Protein AF-I4IRE5-F1 (afdb_monomer)

InterPro domains:
  IPR023294 Tachylectin 2 [PF14517] (182-327)
  IPR036813 Tachylectin 2 superfamily [SSF50934] (208-326)

Nearest PDB structures (foldseek):
  5izr-assembly2_B  TM=5.310E-01  e=1.210E-04  Homo sapiens
  5ixc-assembly1_A  TM=5.034E-01  e=2.493E-04  Homo sapiens
  5ixc-assembly2_B  TM=5.034E-01  e=8.012E-04  Homo sapiens
  5iz5-assembly2_B  TM=4.934E-01  e=8.954E-04  Homo sapiens
  7as6-assembly1_A  TM=5.493E-01  e=4.248E-03  Arabidopsis thaliana

pLDDT: mean 83.14, std 13.79, range [38.03, 98.69]

Secondary structure (DSSP, 8-state):
---EEEEEEEEEEEE----S-HHHHHHHHHHHHHHHHHGGGPPPB-SSHHHHHHHHHHHHHHHHHT-HHHHHHHTT--S--EEEEEEEGGGTTTSEEESSSSS-EEE-TT-EE---EEEEESSEEEEEEEE--SSS--EEEEEEEEEGGGBSEEEEEEEEEGGGTEEEEEEEEEEE--S--------EEEEEETTTTT----EEEEEEEES-GGG-SEEEE-STTEEEEE-TT--EEEEEETTTTTT-S-EEEEEEEES-GGG-SEEEE-STTEEEEE-TT--EEEEEETTTTTT---EEEEEEEE--GGG-SEEEE-TTS-EEEE--

Foldseek 3Di:
DFKKKKWFFKKFWQAAFQVDDPVLLVLCVVLLVVQQVVFPDFDFQDDDQVVSLVVQVVVSVVVSVVSVSSVVSSVVRDPFFFQKWKDWPVQPPNDTQPDFPDSGDTHHRRDMDTRRRMDMDDFKTKMWIWGDDDPDDIDTAAIDIDGPVQADHKGWGWGGDSVRSIIMITIIHMYGPPPDDDDPQVFDFAKDDPCPPPPDDDIDDRDGQGTDLVQFPDWAAEPQQWIWTAHLQFFIFIWHAPPSVRSDGHIDDRDGQDGDRNQFPDKYAAYQQWIWTAHLQFFIWIKRQNCRVPRHNDIDDRDGDDGDRNAFPDWDDYNVGRIDTHGD

Sequence (328 aa):
MANKSLIIHAIDCKVHSTGFDAQVVESIEAAVSTAADVGKASAPFTGKIGAAVGAALAAAGTLIGEVGDLIAAIDRAGDYPDQLYLSLSNSERVNKIWPASQSYYEILGGQIVRPNLIIPFTDAIDINFWEYDTGSSDDFLGRLTVDTSHTGGVRYQVVARPSEGNVYVVVYSVEEEVSSPVSVSGNLLWYRHTGWSNGVQGIQGPQQVGTGWQGFKSVFATSDGIIYAIQPDGKLLWYRHSNYQTGTGGFAGPQQVGTGWANFKSVFATRSGVIYAIQPDGKLLWYYHQGWQNGTQSWAGPVQVGTGWANFKSVFATSNGIIYGINP

Organism: NCBI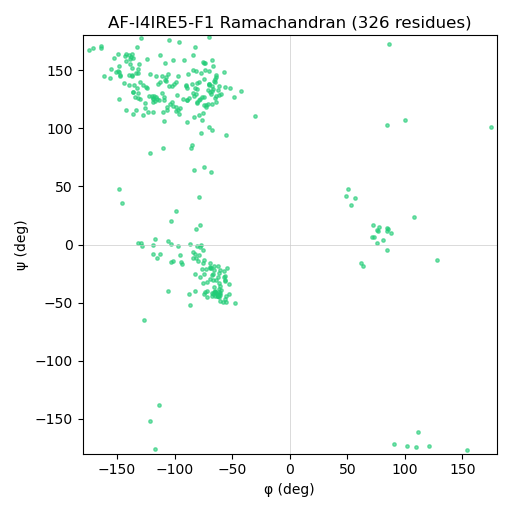:txid721123

Solvent-accessible surface area (backbone atoms only — not comparable to full-atom values): 17867 Å² total; per-residue (Å²): 124,72,52,29,32,41,33,38,51,32,41,33,28,51,26,36,52,56,91,71,57,71,71,59,29,63,69,31,28,66,46,41,51,50,48,40,62,65,21,80,72,51,73,62,33,68,77,61,64,73,58,17,50,51,49,40,53,50,56,53,49,54,59,52,65,70,34,68,56,44,57,61,46,42,77,64,50,67,96,63,52,29,30,37,25,32,19,41,65,94,37,66,88,74,47,69,72,31,48,88,89,48,92,37,42,81,41,44,58,73,39,72,48,68,76,62,45,75,44,79,41,60,60,63,48,44,41,33,36,30,34,64,48,97,87,61,78,61,45,76,42,32,55,49,78,49,46,67,85,55,48,77,27,31,29,40,32,36,28,36,24,40,94,46,51,23,34,29,43,36,31,31,34,30,44,76,60,68,96,67,90,74,81,82,69,26,53,41,65,36,71,45,64,77,21,76,91,75,72,49,89,45,74,47,68,83,33,80,62,44,64,71,58,69,71,40,73,43,75,48,56,43,50,90,40,25,36,38,36,27,36,71,88,3,40,30,31,32,34,34,37,40,57,54,91,75,52,44,74,57,64,47,61,83,29,76,50,47,71,76,60,53,68,45,72,44,75,50,46,30,43,76,33,31,35,39,37,28,38,72,87,2,40,32,31,39,35,34,36,74,22,56,91,77,49,48,74,39,71,47,68,81,39,82,76,47,70,77,58,50,67,47,71,45,74,55,57,41,70,84,76,52,74,49,71,38,72,116

Mean predicted aligned error: 15.68 Å

Structure (mmCIF, N/CA/C/O backbone):
data_AF-I4IRE5-F1
#
_entry.id   AF-I4IRE5-F1
#
loop_
_atom_site.group_PDB
_atom_site.id
_atom_site.type_symbol
_atom_site.label_atom_id
_atom_site.label_alt_id
_atom_site.label_comp_id
_atom_site.label_asym_id
_atom_site.label_entity_id
_atom_site.label_seq_id
_atom_site.pdbx_PDB_ins_code
_atom_site.Cartn_x
_atom_site.Cartn_y
_atom_site.Cartn_z
_atom_site.occupancy
_atom_site.B_iso_or_equiv
_atom_site.auth_seq_id
_atom_site.auth_comp_id
_atom_site.auth_asym_id
_atom_site.auth_atom_id
_atom_site.pdbx_PDB_model_num
ATOM 1 N N . MET A 1 1 ? 15.187 19.175 18.057 1.00 51.94 1 MET A N 1
ATOM 2 C CA . MET A 1 1 ? 14.136 19.753 17.194 1.00 51.94 1 MET A CA 1
ATOM 3 C C . MET A 1 1 ? 13.023 18.722 17.127 1.00 51.94 1 MET A C 1
ATOM 5 O O . MET A 1 1 ? 13.339 17.538 17.138 1.00 51.94 1 MET A O 1
ATOM 9 N N . ALA A 1 2 ? 11.762 19.132 17.263 1.00 60.59 2 ALA A N 1
ATOM 10 C CA . ALA A 1 2 ? 10.646 18.186 17.331 1.00 60.59 2 ALA A CA 1
ATOM 11 C C . ALA A 1 2 ? 10.383 17.623 15.930 1.00 60.59 2 ALA A C 1
ATOM 13 O O . ALA A 1 2 ? 10.208 18.409 15.004 1.00 60.59 2 ALA A O 1
ATOM 14 N N . ASN A 1 3 ? 10.352 16.298 15.779 1.00 79.56 3 ASN A N 1
ATOM 15 C CA . ASN A 1 3 ? 10.002 15.682 14.504 1.00 79.56 3 ASN A CA 1
ATOM 16 C C . ASN A 1 3 ? 8.578 16.078 14.094 1.00 79.56 3 ASN A C 1
ATOM 18 O O . ASN A 1 3 ? 7.652 16.076 14.914 1.00 79.56 3 ASN A O 1
ATOM 22 N N . LYS A 1 4 ? 8.411 16.406 12.815 1.00 86.38 4 LYS A N 1
ATOM 23 C CA . LYS A 1 4 ? 7.127 16.713 12.188 1.00 86.38 4 LYS A CA 1
ATOM 24 C C . LYS A 1 4 ? 6.908 15.787 10.999 1.00 86.38 4 LYS A C 1
ATOM 26 O O . LYS A 1 4 ? 7.856 15.242 10.437 1.00 86.38 4 LYS A O 1
ATOM 31 N N . SER A 1 5 ? 5.655 15.643 10.597 1.00 88.00 5 SER A N 1
ATOM 32 C CA . SER A 1 5 ? 5.288 14.976 9.349 1.00 88.00 5 SER A CA 1
ATOM 33 C C . SER A 1 5 ? 4.571 15.950 8.425 1.00 88.00 5 SER A C 1
ATOM 35 O O . SER A 1 5 ? 3.602 16.594 8.827 1.00 88.00 5 SER A O 1
ATOM 37 N N . LEU A 1 6 ? 5.050 16.042 7.185 1.00 90.88 6 LEU A N 1
ATOM 38 C CA . LEU A 1 6 ? 4.319 16.623 6.066 1.00 90.88 6 LEU A CA 1
ATOM 39 C C . LEU A 1 6 ? 3.361 15.561 5.526 1.00 90.88 6 LEU A C 1
ATOM 41 O O . LEU A 1 6 ? 3.785 14.446 5.230 1.00 90.88 6 LEU A O 1
ATOM 45 N N . ILE A 1 7 ? 2.092 15.914 5.361 1.00 88.88 7 ILE A N 1
ATOM 46 C CA . ILE A 1 7 ? 1.082 15.056 4.741 1.00 88.88 7 ILE A CA 1
ATOM 47 C C . ILE A 1 7 ? 0.553 15.759 3.495 1.00 88.88 7 ILE A C 1
ATOM 49 O O . ILE A 1 7 ? -0.100 16.791 3.620 1.00 88.88 7 ILE A O 1
ATOM 53 N N . ILE A 1 8 ? 0.803 15.216 2.301 1.00 89.50 8 ILE A N 1
ATOM 54 C CA . ILE A 1 8 ? 0.219 15.710 1.043 1.00 89.50 8 ILE A CA 1
ATOM 55 C C . ILE A 1 8 ? -1.110 14.984 0.809 1.00 89.50 8 ILE A C 1
ATOM 57 O O . ILE A 1 8 ? -1.133 13.810 0.433 1.00 89.50 8 ILE A O 1
ATOM 61 N N . HIS A 1 9 ? -2.222 15.685 1.030 1.00 83.38 9 HIS A N 1
ATOM 62 C CA . HIS A 1 9 ? -3.584 15.139 0.939 1.00 83.38 9 HIS A CA 1
ATOM 63 C C . HIS A 1 9 ? -4.102 15.094 -0.495 1.00 83.38 9 HIS A C 1
ATOM 65 O O . HIS A 1 9 ? -4.794 14.149 -0.883 1.00 83.38 9 HIS A O 1
ATOM 71 N N . ALA A 1 10 ? -3.808 16.132 -1.278 1.00 82.00 10 ALA A N 1
ATOM 72 C CA . ALA A 1 10 ? -4.271 16.250 -2.653 1.00 82.00 10 ALA A CA 1
ATOM 73 C C . ALA A 1 10 ? -3.301 17.063 -3.511 1.00 82.00 10 ALA A C 1
ATOM 75 O O . ALA A 1 10 ? -2.661 17.994 -3.024 1.00 82.00 10 ALA A O 1
ATOM 76 N N . ILE A 1 11 ? -3.243 16.714 -4.790 1.00 91.44 11 ILE A N 1
ATOM 77 C CA . ILE A 1 11 ? -2.601 17.485 -5.851 1.00 91.44 11 ILE A CA 1
ATOM 78 C C . ILE A 1 11 ? -3.672 17.685 -6.919 1.00 91.44 11 ILE A C 1
ATOM 80 O O . ILE A 1 11 ? -4.216 16.718 -7.446 1.00 91.44 11 ILE A O 1
ATOM 84 N N . ASP A 1 12 ? -4.022 18.934 -7.170 1.00 87.31 12 ASP A N 1
ATOM 85 C CA . ASP A 1 12 ? -5.027 19.367 -8.137 1.00 87.31 12 ASP A CA 1
ATOM 86 C C . ASP A 1 12 ? -4.286 20.034 -9.295 1.00 87.31 12 ASP A C 1
ATOM 88 O O . ASP A 1 12 ? -3.699 21.107 -9.136 1.00 87.31 12 ASP A O 1
ATOM 92 N N . CYS A 1 13 ? -4.225 19.335 -10.426 1.00 88.75 13 CYS A N 1
ATOM 93 C CA . CYS A 1 13 ? -3.618 19.846 -11.643 1.00 88.75 13 CYS A CA 1
ATOM 94 C C . CYS A 1 13 ? -4.583 20.853 -12.260 1.00 88.75 13 CYS A C 1
ATOM 96 O O . CYS A 1 13 ? -5.675 20.487 -12.688 1.00 88.75 13 CYS A O 1
ATOM 98 N N . LYS A 1 14 ? -4.206 22.130 -12.295 1.00 82.56 14 LYS A N 1
ATOM 99 C CA . LYS A 1 14 ? -4.993 23.161 -12.983 1.00 82.56 14 LYS A CA 1
ATOM 100 C C . LYS A 1 14 ? -4.601 23.228 -14.439 1.00 82.56 14 LYS A C 1
ATOM 102 O O . LYS A 1 14 ? -5.460 23.114 -15.304 1.00 82.56 14 LYS A O 1
ATOM 107 N N . VAL A 1 15 ? -3.304 23.353 -14.667 1.00 80.31 15 VAL A N 1
ATOM 108 C CA . VAL A 1 15 ? -2.683 23.330 -15.983 1.00 80.31 15 VAL A CA 1
ATOM 109 C C . VAL A 1 15 ? -1.540 22.335 -15.887 1.00 80.31 15 VAL A C 1
ATOM 111 O O . VAL A 1 15 ? -0.709 22.433 -14.984 1.00 80.31 15 VAL A O 1
ATOM 114 N N . HIS A 1 16 ? -1.536 21.350 -16.765 1.00 79.56 16 HIS A N 1
ATOM 115 C CA . HIS A 1 16 ? -0.422 20.422 -16.917 1.00 79.56 16 HIS A CA 1
ATOM 116 C C . HIS A 1 16 ? 0.627 21.056 -17.846 1.00 79.56 16 HIS A C 1
ATOM 118 O O . HIS A 1 16 ? 0.335 22.054 -18.514 1.00 79.56 16 HIS A O 1
ATOM 124 N N . SER A 1 17 ? 1.855 20.549 -17.845 1.00 76.12 17 SER A N 1
ATOM 125 C CA . SER A 1 17 ? 2.909 21.026 -18.738 1.00 76.12 17 SER A CA 1
ATOM 126 C C . SER A 1 17 ? 2.455 20.926 -20.194 1.00 76.12 17 SER A C 1
ATOM 128 O O . SER A 1 17 ? 1.846 19.947 -20.624 1.00 76.12 17 SER A O 1
ATOM 130 N N . THR A 1 18 ? 2.717 21.976 -20.971 1.00 66.12 18 THR A N 1
ATOM 131 C CA . THR A 1 18 ? 2.233 22.056 -22.363 1.00 66.12 18 THR A CA 1
ATOM 132 C C . THR A 1 18 ? 3.259 21.579 -23.387 1.00 66.12 18 THR A C 1
ATOM 134 O O . THR A 1 18 ? 2.918 21.431 -24.560 1.00 66.12 18 THR A O 1
ATOM 137 N N . GLY A 1 19 ? 4.503 21.320 -22.972 1.00 60.72 19 GLY A N 1
ATOM 138 C CA . GLY A 1 19 ? 5.579 20.784 -23.812 1.00 60.72 19 GLY A CA 1
ATOM 139 C C . GLY A 1 19 ? 6.012 21.643 -25.015 1.00 60.72 19 GLY A C 1
ATOM 140 O O . GLY A 1 19 ? 7.093 21.399 -25.542 1.00 60.72 19 GLY A O 1
ATOM 141 N N . PHE A 1 20 ? 5.239 22.645 -25.470 1.00 51.16 20 PHE A N 1
ATOM 142 C CA . PHE A 1 20 ? 5.552 23.488 -26.634 1.00 51.16 20 PHE A CA 1
ATOM 143 C C . PHE A 1 20 ? 4.895 24.895 -26.619 1.00 51.16 20 PHE A C 1
ATOM 145 O O . PHE A 1 20 ? 3.777 25.086 -26.154 1.00 51.16 20 PHE A O 1
ATOM 152 N N . ASP A 1 21 ? 5.611 25.823 -27.278 1.00 50.97 21 ASP A N 1
ATOM 153 C CA . ASP A 1 21 ? 5.371 27.242 -27.635 1.00 50.97 21 ASP A CA 1
ATOM 154 C C . ASP A 1 21 ? 5.695 28.334 -26.587 1.00 50.97 21 ASP A C 1
ATOM 156 O O . ASP A 1 21 ? 4.927 28.648 -25.676 1.00 50.97 21 ASP A O 1
ATOM 160 N N . ALA A 1 22 ? 6.836 29.003 -26.806 1.00 50.66 22 ALA A N 1
ATOM 161 C CA . ALA A 1 22 ? 7.313 30.147 -26.029 1.00 50.66 22 ALA A CA 1
ATOM 162 C C . ALA A 1 22 ? 6.304 31.313 -25.988 1.00 50.66 22 ALA A C 1
ATOM 164 O O . ALA A 1 22 ? 6.274 32.055 -25.009 1.00 50.66 22 ALA A O 1
ATOM 165 N N . GLN A 1 23 ? 5.435 31.451 -26.999 1.00 49.78 23 GLN A N 1
ATOM 166 C CA . GLN A 1 23 ? 4.392 32.485 -27.015 1.00 49.78 23 GLN A CA 1
ATOM 167 C C . GLN A 1 23 ? 3.259 32.202 -26.017 1.00 49.78 23 GLN A C 1
ATOM 169 O O . GLN A 1 23 ? 2.677 33.133 -25.455 1.00 49.78 23 GLN A O 1
ATOM 174 N N . VAL A 1 24 ? 2.940 30.925 -25.772 1.00 51.69 24 VAL A N 1
ATOM 175 C CA . VAL A 1 24 ? 1.962 30.530 -24.748 1.00 51.69 24 VAL A CA 1
ATOM 176 C C . VAL A 1 24 ? 2.567 30.751 -23.368 1.00 51.69 24 VAL A C 1
ATOM 178 O O . VAL A 1 24 ? 1.915 31.383 -22.537 1.00 51.69 24 VAL A O 1
ATOM 181 N N . VAL A 1 25 ? 3.825 30.344 -23.178 1.00 54.50 25 VAL A N 1
ATOM 182 C CA . VAL A 1 25 ? 4.610 30.548 -21.952 1.00 54.50 25 VAL A CA 1
ATOM 183 C C . VAL A 1 25 ? 4.690 32.028 -21.562 1.00 54.50 25 VAL A C 1
ATOM 185 O O . VAL A 1 25 ? 4.318 32.363 -20.441 1.00 54.50 25 VAL A O 1
ATOM 188 N N . GLU A 1 26 ? 5.044 32.936 -22.479 1.00 58.12 26 GLU A N 1
ATOM 189 C CA . GLU A 1 26 ? 5.083 34.386 -22.201 1.00 58.12 26 GLU A CA 1
ATOM 190 C C . GLU A 1 26 ? 3.702 34.950 -21.821 1.00 58.12 26 GLU A C 1
ATOM 192 O O . GLU A 1 26 ? 3.590 35.783 -20.920 1.00 58.12 26 GLU A O 1
ATOM 197 N N . SER A 1 27 ? 2.627 34.474 -22.467 1.00 55.94 27 SER A N 1
ATOM 198 C CA . SER A 1 27 ? 1.260 34.951 -22.194 1.00 55.94 27 SER A CA 1
ATOM 199 C C . SER A 1 27 ? 0.720 34.539 -20.822 1.00 55.94 27 SER A C 1
ATOM 201 O O . SER A 1 27 ? -0.219 35.158 -20.327 1.00 55.94 27 SER A O 1
ATOM 203 N N . ILE A 1 28 ? 1.297 33.500 -20.213 1.00 57.69 28 ILE A N 1
ATOM 204 C CA . ILE A 1 28 ? 0.848 32.949 -18.929 1.00 57.69 28 ILE A CA 1
ATOM 205 C C . ILE A 1 28 ? 1.896 33.125 -17.829 1.00 57.69 28 ILE A C 1
ATOM 207 O O . ILE A 1 28 ? 1.561 32.968 -16.664 1.00 57.69 28 ILE A O 1
ATOM 211 N N . GLU A 1 29 ? 3.136 33.501 -18.147 1.00 65.31 29 GLU A N 1
ATOM 212 C CA . GLU A 1 29 ? 4.241 33.637 -17.192 1.00 65.31 29 GLU A CA 1
ATOM 213 C C . GLU A 1 29 ? 3.906 34.590 -16.037 1.00 65.31 29 GLU A C 1
ATOM 215 O O . GLU A 1 29 ? 4.111 34.241 -14.874 1.00 65.31 29 GLU A O 1
ATOM 220 N N . ALA A 1 30 ? 3.307 35.749 -16.324 1.00 63.16 30 ALA A N 1
ATOM 221 C CA . ALA A 1 30 ? 2.881 36.690 -15.287 1.00 63.16 30 ALA A CA 1
ATOM 222 C C . ALA A 1 30 ? 1.766 36.112 -14.392 1.00 63.16 30 ALA A C 1
ATOM 224 O O . ALA A 1 30 ? 1.788 36.280 -13.169 1.00 63.16 30 ALA A O 1
ATOM 225 N N . ALA A 1 31 ? 0.815 35.392 -14.989 1.00 63.16 31 ALA A N 1
ATOM 226 C CA . ALA A 1 31 ? -0.282 34.721 -14.295 1.00 63.16 31 ALA A CA 1
ATOM 227 C C . ALA A 1 31 ? 0.210 33.554 -13.421 1.00 63.16 31 ALA A C 1
ATOM 229 O O . ALA A 1 31 ? -0.175 33.434 -12.256 1.00 63.16 31 ALA A O 1
ATOM 230 N N . VAL A 1 32 ? 1.118 32.736 -13.954 1.00 65.12 32 VAL A N 1
ATOM 231 C CA . VAL A 1 32 ? 1.754 31.601 -13.279 1.00 65.12 32 VAL A CA 1
ATOM 232 C C . VAL A 1 32 ? 2.665 32.085 -12.148 1.00 65.12 32 VAL A C 1
ATOM 234 O O . VAL A 1 32 ? 2.616 31.533 -11.049 1.00 65.12 32 VAL A O 1
ATOM 237 N N . SER A 1 33 ? 3.436 33.156 -12.366 1.00 66.81 33 SER A N 1
ATOM 238 C CA . SER A 1 33 ? 4.256 33.784 -11.322 1.00 66.81 33 SER A CA 1
ATOM 239 C C . SER A 1 33 ? 3.386 34.365 -10.205 1.00 66.81 33 SER A C 1
ATOM 241 O O . SER A 1 33 ? 3.687 34.161 -9.031 1.00 66.81 33 SER A O 1
ATOM 243 N N . THR A 1 34 ? 2.270 35.018 -10.553 1.00 64.00 34 THR A N 1
ATOM 244 C CA . THR A 1 34 ? 1.302 35.527 -9.569 1.00 64.00 34 THR A CA 1
ATOM 245 C C . THR A 1 34 ? 0.736 34.377 -8.738 1.00 64.00 34 THR A C 1
ATOM 247 O O . THR A 1 34 ? 0.772 34.442 -7.512 1.00 64.00 34 THR A O 1
ATOM 250 N N . ALA A 1 35 ? 0.293 33.286 -9.375 1.00 62.66 35 ALA A N 1
ATOM 251 C CA . ALA A 1 35 ? -0.238 32.106 -8.691 1.00 62.66 35 ALA A CA 1
ATOM 252 C C . ALA A 1 35 ? 0.796 31.446 -7.756 1.00 62.66 35 ALA A C 1
ATOM 254 O O . ALA A 1 35 ? 0.453 31.089 -6.625 1.00 62.66 35 ALA A O 1
ATOM 255 N N . ALA A 1 36 ? 2.059 31.337 -8.187 1.00 60.97 36 ALA A N 1
ATOM 256 C CA . ALA A 1 36 ? 3.162 30.824 -7.370 1.00 60.97 36 ALA A CA 1
ATOM 257 C C . ALA A 1 36 ? 3.412 31.678 -6.111 1.00 60.97 36 ALA A C 1
ATOM 259 O O . ALA A 1 36 ? 3.749 31.143 -5.048 1.00 60.97 36 ALA A O 1
ATOM 260 N N . ASP A 1 37 ? 3.195 32.992 -6.196 1.00 59.56 37 ASP A N 1
ATOM 261 C CA . ASP A 1 37 ? 3.337 33.900 -5.058 1.00 59.56 37 ASP A CA 1
ATOM 262 C C . ASP A 1 37 ? 2.152 33.849 -4.088 1.00 59.56 37 ASP A C 1
ATOM 264 O O . ASP A 1 37 ? 2.349 34.021 -2.880 1.00 59.56 37 ASP A O 1
ATOM 268 N N . VAL A 1 38 ? 0.941 33.510 -4.548 1.00 56.19 38 VAL A N 1
ATOM 269 C CA . VAL A 1 38 ? -0.220 33.441 -3.645 1.00 56.19 38 VAL A CA 1
ATOM 270 C C . VAL A 1 38 ? -0.215 32.203 -2.726 1.00 56.19 38 VAL A C 1
ATOM 272 O O . VAL A 1 38 ? -0.924 32.146 -1.720 1.00 56.19 38 VAL A O 1
ATOM 275 N N . GLY A 1 39 ? 0.632 31.211 -3.001 1.00 54.09 39 GLY A N 1
ATOM 276 C CA . GLY A 1 39 ? 0.714 29.971 -2.222 1.00 54.09 39 GLY A CA 1
ATOM 277 C C . GLY A 1 39 ? 1.583 30.017 -0.960 1.00 54.09 39 GLY A C 1
ATOM 278 O O . GLY A 1 39 ? 1.525 29.078 -0.170 1.00 54.09 39 GLY A O 1
ATOM 279 N N . LYS A 1 40 ? 2.398 31.058 -0.739 1.00 55.38 40 LYS A N 1
ATOM 280 C CA . LYS A 1 40 ? 3.406 31.050 0.347 1.00 55.38 40 LYS A CA 1
ATOM 281 C C . LYS A 1 40 ? 2.844 31.328 1.753 1.00 55.38 40 LYS A C 1
ATOM 283 O O . LYS A 1 40 ? 3.575 31.176 2.725 1.00 55.38 40 LYS A O 1
ATOM 288 N N . ALA A 1 41 ? 1.573 31.724 1.886 1.00 58.06 41 ALA A N 1
ATOM 289 C CA . ALA A 1 41 ? 0.994 32.131 3.174 1.00 58.06 41 ALA A CA 1
ATOM 290 C C . ALA A 1 41 ? -0.492 31.756 3.359 1.00 58.06 41 ALA A C 1
ATOM 292 O O . ALA A 1 41 ? -1.244 32.509 3.982 1.00 58.06 41 ALA A O 1
ATOM 293 N N . SER A 1 42 ? -0.950 30.607 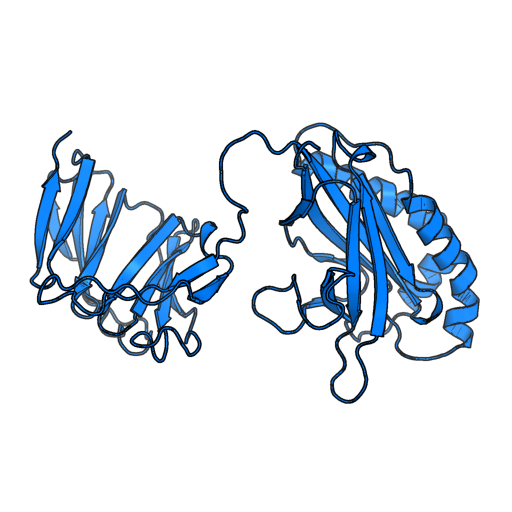2.841 1.00 70.12 42 SER A N 1
ATOM 294 C CA . SER A 1 42 ? -2.340 30.184 3.082 1.00 70.12 42 SER A CA 1
ATOM 295 C C . SER A 1 42 ? -2.597 29.978 4.580 1.00 70.12 42 SER A C 1
ATOM 297 O O . SER A 1 42 ? -1.844 29.289 5.276 1.00 70.12 42 SER A O 1
ATOM 299 N N . ALA A 1 43 ? -3.657 30.601 5.102 1.00 79.00 43 ALA A N 1
ATOM 300 C CA . ALA A 1 43 ? -4.094 30.383 6.476 1.00 79.00 43 ALA A CA 1
ATOM 301 C C . ALA A 1 43 ? -4.554 28.922 6.664 1.00 79.00 43 ALA A C 1
ATOM 303 O O . ALA A 1 43 ? -5.107 28.332 5.732 1.00 79.00 43 ALA A O 1
ATOM 304 N N . PRO A 1 44 ? -4.343 28.317 7.847 1.00 84.50 44 PRO A N 1
ATOM 305 C CA . PRO A 1 44 ? -4.720 26.930 8.071 1.00 84.50 44 PRO A CA 1
ATOM 306 C C . PRO A 1 44 ? -6.245 26.757 8.139 1.00 84.50 44 PRO A C 1
ATOM 308 O O . PRO A 1 44 ? -6.943 27.455 8.875 1.00 84.50 44 PRO A O 1
ATOM 311 N N . PHE A 1 45 ? -6.751 25.757 7.425 1.00 83.19 45 PHE A N 1
ATOM 312 C CA . PHE A 1 45 ? -8.114 25.248 7.518 1.00 83.19 45 PHE A CA 1
ATOM 313 C C . PHE A 1 45 ? -8.170 24.169 8.605 1.00 83.19 45 PHE A C 1
ATOM 315 O O . PHE A 1 45 ? -7.405 23.200 8.585 1.00 83.19 45 PHE A O 1
ATOM 322 N N . THR A 1 46 ? -9.080 24.328 9.566 1.00 84.44 46 THR A N 1
ATOM 323 C CA . THR A 1 46 ? -9.228 23.427 10.721 1.00 84.44 46 THR A CA 1
ATOM 324 C C . THR A 1 46 ? -10.548 22.652 10.665 1.00 84.44 46 THR A C 1
ATOM 326 O O . THR A 1 46 ? -11.460 22.993 9.913 1.00 84.44 46 THR A O 1
ATOM 329 N N . GLY A 1 47 ? -10.653 21.574 11.447 1.00 74.56 47 GLY A N 1
ATOM 330 C CA . GLY A 1 47 ? -11.822 20.689 11.474 1.00 74.56 47 GLY A CA 1
ATOM 331 C C . GLY A 1 47 ? -11.527 19.300 10.905 1.00 74.56 47 GLY A C 1
ATOM 332 O O . GLY A 1 47 ? -10.376 18.874 10.838 1.00 74.56 47 GLY A O 1
ATOM 333 N N . LYS A 1 48 ? -12.572 18.551 10.521 1.00 73.19 48 LYS A N 1
ATOM 334 C CA . LYS A 1 48 ? -12.398 17.208 9.935 1.00 73.19 48 LYS A CA 1
ATOM 335 C C . LYS A 1 48 ? -11.566 17.305 8.652 1.00 73.19 48 LYS A C 1
ATOM 337 O O . LYS A 1 48 ? -11.940 18.061 7.758 1.00 73.19 48 LYS A O 1
ATOM 342 N N . ILE A 1 49 ? -10.515 16.486 8.537 1.00 70.12 49 ILE A N 1
ATOM 343 C CA . ILE A 1 49 ? -9.515 16.546 7.451 1.00 70.12 49 ILE A CA 1
ATOM 344 C C . ILE A 1 49 ? -10.163 16.649 6.064 1.00 70.12 49 ILE A C 1
ATOM 346 O O . ILE A 1 49 ? -9.856 17.571 5.322 1.00 70.12 49 ILE A O 1
ATOM 350 N N . GLY A 1 50 ? -11.122 15.779 5.728 1.00 62.16 50 GLY A N 1
ATOM 351 C CA . GLY A 1 50 ? -11.776 15.816 4.412 1.00 62.16 50 GLY A CA 1
ATOM 352 C C . GLY A 1 50 ? -12.506 17.132 4.103 1.00 62.16 50 GLY A C 1
ATOM 353 O O . GLY A 1 50 ? -12.464 17.603 2.969 1.00 62.16 50 GLY A O 1
ATOM 354 N N . ALA A 1 51 ? -13.127 17.760 5.107 1.00 65.31 51 ALA A N 1
ATOM 355 C CA . ALA A 1 51 ? -13.790 19.054 4.947 1.00 65.31 51 ALA A CA 1
ATOM 356 C C . ALA A 1 51 ? -12.772 20.197 4.819 1.00 65.31 51 ALA A C 1
ATOM 358 O O . ALA A 1 51 ? -12.941 21.071 3.973 1.00 65.31 51 ALA A O 1
ATOM 359 N N . ALA A 1 52 ? -11.693 20.157 5.606 1.00 66.94 52 ALA A N 1
ATOM 360 C CA . ALA A 1 52 ? -10.610 21.135 5.537 1.00 66.94 52 ALA A CA 1
ATOM 361 C C . ALA A 1 52 ? -9.861 21.072 4.192 1.00 66.94 52 ALA A C 1
ATOM 363 O O . ALA A 1 52 ? -9.589 22.108 3.594 1.00 66.94 52 ALA A O 1
ATOM 364 N N . VAL A 1 53 ? -9.613 19.867 3.665 1.00 66.25 53 VAL A N 1
ATOM 365 C CA . VAL A 1 53 ? -9.045 19.657 2.321 1.00 66.25 53 VAL A CA 1
ATOM 366 C C . VAL A 1 53 ? -9.975 20.202 1.237 1.00 66.25 53 VAL A C 1
ATOM 368 O O . VAL A 1 53 ? -9.511 20.877 0.324 1.00 66.25 53 VAL A O 1
ATOM 371 N N . GLY A 1 54 ? -11.286 19.953 1.337 1.00 65.12 54 GLY A N 1
ATOM 372 C CA . GLY A 1 54 ? -12.267 20.521 0.407 1.00 65.12 54 GLY A CA 1
ATOM 373 C C . GLY A 1 54 ? -12.297 22.052 0.434 1.00 65.12 54 GLY A C 1
ATOM 374 O O . GLY A 1 54 ? -12.312 22.682 -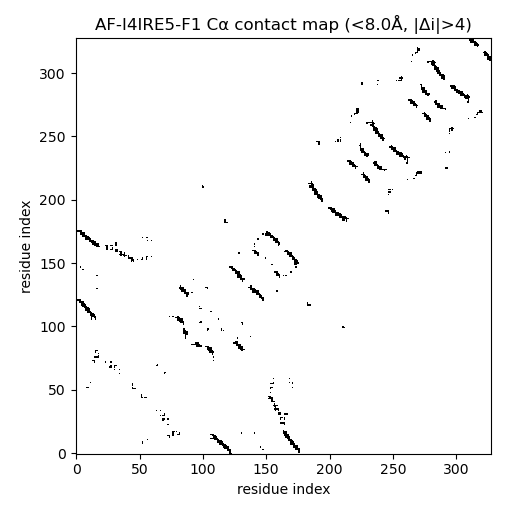0.620 1.00 65.12 54 GLY A O 1
ATOM 375 N N . ALA A 1 55 ? -12.240 22.652 1.626 1.00 74.44 55 ALA A N 1
ATOM 376 C CA . ALA A 1 55 ? -12.194 24.103 1.793 1.00 74.44 55 ALA A CA 1
ATOM 377 C C . ALA A 1 55 ? -10.902 24.717 1.229 1.00 74.44 55 ALA A C 1
ATOM 379 O O . ALA A 1 55 ? -10.966 25.744 0.558 1.00 74.44 55 ALA A O 1
ATOM 380 N N . ALA A 1 56 ? -9.754 24.069 1.442 1.00 76.88 56 ALA A N 1
ATOM 381 C CA . ALA A 1 56 ? -8.474 24.504 0.890 1.00 76.88 56 ALA A CA 1
ATOM 382 C C . ALA A 1 56 ? -8.466 24.469 -0.649 1.00 76.88 56 ALA A C 1
ATOM 384 O O . ALA A 1 56 ? -8.051 25.440 -1.276 1.00 76.88 56 ALA A O 1
ATOM 385 N N . LEU A 1 57 ? -8.987 23.393 -1.257 1.00 77.38 57 LEU A N 1
ATOM 386 C CA . LEU A 1 57 ? -9.145 23.295 -2.716 1.00 77.38 57 LEU A CA 1
ATOM 387 C C . LEU A 1 57 ? -10.067 24.392 -3.264 1.00 77.38 57 LEU A C 1
ATOM 389 O O . LEU A 1 57 ? -9.746 25.016 -4.272 1.00 77.38 57 LEU A O 1
ATOM 393 N N . ALA A 1 58 ? -11.192 24.655 -2.593 1.00 78.25 58 ALA A N 1
ATOM 394 C CA . ALA A 1 58 ? -12.128 25.700 -3.002 1.00 78.25 58 ALA A CA 1
ATOM 395 C C . ALA A 1 58 ? -11.504 27.102 -2.909 1.00 78.25 58 ALA A C 1
ATOM 397 O O . ALA A 1 58 ? -11.628 27.887 -3.843 1.00 78.25 58 ALA A O 1
ATOM 398 N N . ALA A 1 59 ? -10.794 27.399 -1.816 1.00 80.94 59 ALA A N 1
ATOM 399 C CA . ALA A 1 59 ? -10.113 28.678 -1.627 1.00 80.94 59 ALA A CA 1
ATOM 400 C C . ALA A 1 59 ? -9.023 28.913 -2.683 1.00 80.94 59 ALA A C 1
ATOM 402 O O . ALA A 1 59 ? -8.965 29.989 -3.277 1.00 80.94 59 ALA A O 1
ATOM 403 N N . ALA A 1 60 ? -8.210 27.891 -2.964 1.00 78.25 60 ALA A N 1
ATOM 404 C CA . ALA A 1 60 ? -7.225 27.941 -4.038 1.00 78.25 60 ALA A CA 1
ATOM 405 C C . ALA A 1 60 ? -7.888 28.134 -5.411 1.00 78.25 60 ALA A C 1
ATOM 407 O O . ALA A 1 60 ? -7.412 28.928 -6.215 1.00 78.25 60 ALA A O 1
ATOM 408 N N . GLY A 1 61 ? -9.009 27.450 -5.663 1.00 75.31 61 GLY A N 1
ATOM 409 C CA . GLY A 1 61 ? -9.781 27.575 -6.898 1.00 75.31 61 GLY A CA 1
ATOM 410 C C . GLY A 1 61 ? -10.326 28.985 -7.137 1.00 75.31 61 GLY A C 1
ATOM 411 O O . GLY A 1 61 ? -10.175 29.498 -8.241 1.00 75.31 61 GLY A O 1
ATOM 412 N N . THR A 1 62 ? -10.904 29.632 -6.118 1.00 76.50 62 THR A N 1
ATOM 413 C CA . THR A 1 62 ? -11.390 31.024 -6.217 1.00 76.50 62 THR A CA 1
ATOM 414 C C . THR A 1 62 ? -10.269 31.969 -6.619 1.00 76.50 62 THR A C 1
ATOM 416 O O . THR A 1 62 ? -10.408 32.742 -7.558 1.00 76.50 62 THR A O 1
ATOM 419 N N . LEU A 1 63 ? -9.142 31.861 -5.928 1.00 71.62 63 LEU A N 1
ATOM 420 C CA . LEU A 1 63 ? -7.989 32.719 -6.130 1.00 71.62 63 LEU A CA 1
ATOM 421 C C . LEU A 1 63 ? -7.359 32.548 -7.519 1.00 71.62 63 LEU A C 1
ATOM 423 O O . LEU A 1 63 ? -6.987 33.516 -8.169 1.00 71.62 63 LEU A O 1
ATOM 427 N N . ILE A 1 64 ? -7.270 31.307 -7.988 1.00 69.94 64 ILE A N 1
ATOM 428 C CA . ILE A 1 64 ? -6.816 30.973 -9.342 1.00 69.94 64 ILE A CA 1
ATOM 429 C C . ILE A 1 64 ? -7.801 31.502 -10.389 1.00 69.94 64 ILE A C 1
ATOM 431 O O . ILE A 1 64 ? -7.376 31.983 -11.433 1.00 69.94 64 ILE A O 1
ATOM 435 N N . GLY A 1 65 ? -9.104 31.474 -10.097 1.00 68.69 65 GLY A N 1
ATOM 436 C CA . GLY A 1 65 ? -10.145 32.030 -10.962 1.00 68.69 65 GLY A CA 1
ATOM 437 C C . GLY A 1 65 ? -10.095 33.555 -11.122 1.00 68.69 65 GLY A C 1
ATOM 438 O O . GLY A 1 65 ? -10.604 34.067 -12.114 1.00 68.69 65 GLY A O 1
ATOM 439 N N . GLU A 1 66 ? -9.466 34.287 -10.197 1.00 66.19 66 GLU A N 1
ATOM 440 C CA . GLU A 1 66 ? -9.225 35.735 -10.327 1.00 66.19 66 GLU A CA 1
ATOM 441 C C . GLU A 1 66 ? -8.081 36.053 -11.308 1.00 66.19 66 GLU A C 1
ATOM 443 O O . GLU A 1 66 ? -7.965 37.181 -11.795 1.00 66.19 66 GLU A O 1
ATOM 448 N N . VAL A 1 67 ? -7.262 35.056 -11.652 1.00 65.88 67 VAL A N 1
ATOM 449 C CA . VAL A 1 67 ? -6.183 35.176 -12.634 1.00 65.88 67 VAL A CA 1
ATOM 450 C C . VAL A 1 67 ? -6.764 34.927 -14.030 1.00 65.88 67 VAL A C 1
ATOM 452 O O . VAL A 1 67 ? -6.715 33.820 -14.558 1.00 65.88 67 VAL A O 1
ATOM 455 N N . GLY A 1 68 ? -7.359 35.965 -14.626 1.00 60.31 68 GLY A N 1
ATOM 456 C CA . GLY A 1 68 ? -8.105 35.872 -15.893 1.00 60.31 68 GLY A CA 1
ATOM 457 C C . GLY A 1 68 ? -7.349 35.209 -17.057 1.00 60.31 68 GLY A C 1
ATOM 458 O O . GLY A 1 68 ? -7.957 34.472 -17.831 1.00 60.31 68 GLY A O 1
ATOM 459 N N . ASP A 1 69 ? -6.026 35.384 -17.136 1.00 63.94 69 ASP A N 1
ATOM 460 C CA . ASP A 1 69 ? -5.187 34.780 -18.186 1.00 63.94 69 ASP A CA 1
ATOM 461 C C . ASP A 1 69 ? -4.917 33.280 -17.960 1.00 63.94 69 ASP A C 1
ATOM 463 O O . ASP A 1 69 ? -4.634 32.542 -18.906 1.00 63.94 69 ASP A O 1
ATOM 467 N N . LEU A 1 70 ? -5.056 32.795 -16.720 1.00 63.81 70 LEU A N 1
ATOM 468 C CA . LEU A 1 70 ? -4.846 31.391 -16.364 1.00 63.81 70 LEU A CA 1
ATOM 469 C C . LEU A 1 70 ? -6.012 30.506 -16.819 1.00 63.81 70 LEU A C 1
ATOM 471 O O . LEU A 1 70 ? -5.788 29.375 -17.236 1.00 63.81 70 LEU A O 1
ATOM 475 N N . ILE A 1 71 ? -7.244 31.024 -16.826 1.00 62.69 71 ILE A N 1
ATOM 476 C CA . ILE A 1 71 ? -8.408 30.307 -17.379 1.00 62.69 71 ILE A CA 1
ATOM 477 C C . ILE A 1 71 ? -8.206 30.055 -18.880 1.00 62.69 71 ILE A C 1
ATOM 479 O O . ILE A 1 71 ? -8.376 28.935 -19.353 1.00 62.69 71 ILE A O 1
ATOM 483 N N . ALA A 1 72 ? -7.736 31.065 -19.615 1.00 64.38 72 ALA A N 1
ATOM 484 C CA . ALA A 1 72 ? -7.415 30.927 -21.036 1.00 64.38 72 ALA A CA 1
ATOM 485 C C . ALA A 1 72 ? -6.189 30.028 -21.302 1.00 64.38 72 ALA A C 1
ATOM 487 O O . ALA A 1 72 ? -5.998 29.552 -22.421 1.00 64.38 72 ALA A O 1
ATOM 488 N N . ALA A 1 73 ? -5.323 29.821 -20.306 1.00 62.00 73 ALA A N 1
ATOM 489 C CA . ALA A 1 73 ? -4.231 28.851 -20.367 1.00 62.00 73 ALA A CA 1
ATOM 490 C C . ALA A 1 73 ? -4.744 27.412 -20.213 1.00 62.00 73 ALA A C 1
ATOM 492 O O . ALA A 1 73 ? -4.336 26.546 -20.982 1.00 62.00 73 ALA A O 1
ATOM 493 N N . ILE A 1 74 ? -5.674 27.182 -19.276 1.00 62.31 74 ILE A N 1
ATOM 494 C CA . ILE A 1 74 ? -6.353 25.889 -19.086 1.00 62.31 74 ILE A CA 1
ATOM 495 C C . ILE A 1 74 ? -7.025 25.453 -20.393 1.00 62.31 74 ILE A C 1
ATOM 497 O O . ILE A 1 74 ? -6.819 24.327 -20.830 1.00 62.31 74 ILE A O 1
ATOM 501 N N . ASP A 1 75 ? -7.750 26.358 -21.059 1.00 62.94 75 ASP A N 1
ATOM 502 C CA . ASP A 1 75 ? -8.444 26.068 -22.325 1.00 62.94 75 ASP A CA 1
ATOM 503 C C . ASP A 1 75 ? -7.494 25.764 -23.503 1.00 62.94 75 ASP A C 1
ATOM 505 O O . ASP A 1 75 ? -7.918 25.202 -24.515 1.00 62.94 75 ASP A O 1
ATOM 509 N N . ARG A 1 76 ? -6.215 26.153 -23.401 1.00 61.78 76 ARG A N 1
ATOM 510 C CA . ARG A 1 76 ? -5.177 25.896 -24.415 1.00 61.78 76 ARG A CA 1
ATOM 511 C C . ARG A 1 76 ? -4.354 24.638 -24.139 1.00 61.78 76 ARG A C 1
ATOM 513 O O . ARG A 1 76 ? -3.642 24.196 -25.041 1.00 61.78 76 ARG A O 1
ATOM 520 N N . ALA A 1 77 ? -4.415 24.086 -22.929 1.00 62.28 77 ALA A N 1
ATOM 521 C CA . ALA A 1 77 ? -3.691 22.874 -22.582 1.00 62.28 77 ALA A CA 1
ATOM 522 C C . ALA A 1 77 ? -4.295 21.691 -23.366 1.00 62.28 77 ALA A C 1
ATOM 524 O O . ALA A 1 77 ? -5.501 21.458 -23.323 1.00 62.28 77 ALA A O 1
ATOM 525 N N . GLY A 1 78 ? -3.479 21.021 -24.187 1.00 61.34 78 GLY A N 1
ATOM 526 C CA . GLY A 1 78 ? -3.936 19.918 -25.042 1.00 61.34 78 GLY A CA 1
ATOM 527 C C . GLY A 1 78 ? -4.295 18.653 -24.252 1.00 61.34 78 GLY A C 1
ATOM 528 O O . GLY A 1 78 ? -4.101 18.583 -23.051 1.00 61.34 78 GLY A O 1
ATOM 529 N N . ASP A 1 79 ? -4.748 17.592 -24.921 1.00 67.88 79 ASP A N 1
ATOM 530 C CA . ASP A 1 79 ? -5.177 16.344 -24.252 1.00 67.88 79 ASP A CA 1
ATOM 531 C C . ASP A 1 79 ? -4.020 15.428 -23.781 1.00 67.88 79 ASP A C 1
ATOM 533 O O . ASP A 1 79 ? -4.226 14.234 -23.548 1.00 67.88 79 ASP A O 1
ATOM 537 N N . TYR A 1 80 ? -2.786 15.934 -23.684 1.00 77.50 80 TYR A N 1
ATOM 538 C CA . TYR A 1 80 ? -1.625 15.116 -23.319 1.00 77.50 80 TYR A CA 1
ATOM 539 C C . TYR A 1 80 ? -1.321 15.225 -21.817 1.00 77.50 80 TYR A C 1
ATOM 541 O O . TYR A 1 80 ? -0.942 16.305 -21.379 1.00 77.50 80 TYR A O 1
ATOM 549 N N . PRO A 1 81 ? -1.489 14.157 -21.018 1.00 84.31 81 PRO A N 1
ATOM 550 C CA . PRO A 1 81 ? -1.318 14.226 -19.569 1.00 84.31 81 PRO A CA 1
ATOM 551 C C . PRO A 1 81 ? 0.141 14.421 -19.162 1.00 84.31 81 PRO A C 1
ATOM 553 O O . PRO A 1 81 ? 1.034 13.855 -19.789 1.00 84.31 81 PRO A O 1
ATOM 556 N N . ASP A 1 82 ? 0.345 15.106 -18.037 1.00 86.62 82 ASP A N 1
ATOM 557 C CA . ASP A 1 82 ? 1.633 15.099 -17.345 1.00 86.62 82 ASP A CA 1
ATOM 558 C C . ASP A 1 82 ? 1.884 13.712 -16.745 1.00 86.62 82 ASP A C 1
ATOM 560 O O . ASP A 1 82 ? 1.040 13.147 -16.041 1.00 86.62 82 ASP A O 1
ATOM 564 N N . GLN A 1 83 ? 3.070 13.179 -16.978 1.00 91.19 83 GLN A N 1
ATOM 565 C CA . GLN A 1 83 ? 3.671 12.009 -16.363 1.00 91.19 83 GLN A CA 1
ATOM 566 C C . GLN A 1 83 ? 4.321 12.409 -15.030 1.00 91.19 83 GLN A C 1
ATOM 568 O O . GLN A 1 83 ? 5.530 12.274 -14.808 1.00 91.19 83 GLN A O 1
ATOM 573 N N . LEU A 1 84 ? 3.482 12.852 -14.093 1.00 92.69 84 LEU A N 1
ATOM 574 C CA . LEU A 1 84 ? 3.902 13.438 -12.827 1.00 92.69 84 LEU A CA 1
ATOM 575 C C . LEU A 1 84 ? 4.558 12.416 -11.883 1.00 92.69 84 LEU A C 1
ATOM 577 O O . LEU A 1 84 ? 3.972 11.383 -11.533 1.00 92.69 84 LEU A O 1
ATOM 581 N N . TYR A 1 85 ? 5.732 12.754 -11.351 1.00 93.25 85 TYR A N 1
ATOM 582 C CA . TYR A 1 85 ? 6.317 12.081 -10.188 1.00 93.25 85 TYR A CA 1
ATOM 583 C C . TYR A 1 85 ? 6.961 13.071 -9.208 1.00 93.25 85 TYR A C 1
ATOM 585 O O . TYR A 1 85 ? 7.291 14.206 -9.551 1.00 93.25 85 TYR A O 1
ATOM 593 N N . LEU A 1 86 ? 7.144 12.637 -7.958 1.00 92.56 86 LEU A N 1
ATOM 594 C CA . LEU A 1 86 ? 7.703 13.456 -6.879 1.00 92.56 86 LEU A CA 1
ATOM 595 C C . LEU A 1 86 ? 9.036 12.898 -6.379 1.00 92.56 86 LEU A C 1
ATOM 597 O O . LEU A 1 86 ? 9.198 11.679 -6.267 1.00 92.56 86 LEU A O 1
ATOM 601 N N . SER A 1 87 ? 9.965 13.775 -5.996 1.00 86.56 87 SER A N 1
ATOM 602 C CA . SER A 1 87 ? 11.217 13.409 -5.312 1.00 86.56 87 SER A CA 1
ATOM 603 C C . SER A 1 87 ? 11.568 14.400 -4.200 1.00 86.56 87 SER A C 1
ATOM 605 O O . SER A 1 87 ? 11.081 15.528 -4.184 1.00 86.56 87 SER A O 1
ATOM 607 N N . LEU A 1 88 ? 12.466 14.014 -3.292 1.00 83.69 88 LEU A N 1
ATOM 608 C CA . LEU A 1 88 ? 13.082 14.964 -2.356 1.00 83.69 88 LEU A CA 1
ATOM 609 C C . LEU A 1 88 ? 14.166 15.790 -3.066 1.00 83.69 88 LEU A C 1
ATOM 611 O O . LEU A 1 88 ? 14.846 15.277 -3.960 1.00 83.69 88 LEU A O 1
ATOM 615 N N . SER A 1 89 ? 14.359 17.050 -2.663 1.00 73.88 89 SER A N 1
ATOM 616 C CA . SER A 1 89 ? 15.375 17.936 -3.268 1.00 73.88 89 SER A CA 1
ATOM 617 C C . SER A 1 89 ? 16.821 17.497 -3.020 1.00 73.88 89 SER A C 1
ATOM 619 O O . SER A 1 89 ? 17.706 17.776 -3.815 1.00 73.88 89 SER A O 1
ATOM 621 N N . ASN A 1 90 ? 17.083 16.763 -1.940 1.00 68.56 90 ASN A N 1
ATOM 622 C CA . ASN A 1 90 ? 18.414 16.237 -1.625 1.00 68.56 90 ASN A CA 1
ATOM 623 C C . ASN A 1 90 ? 18.770 14.952 -2.401 1.00 68.56 90 ASN A C 1
ATOM 625 O O . ASN A 1 90 ? 19.846 14.389 -2.207 1.00 68.56 90 ASN A O 1
ATOM 629 N N . SER A 1 91 ? 17.857 14.456 -3.236 1.00 59.75 91 SER A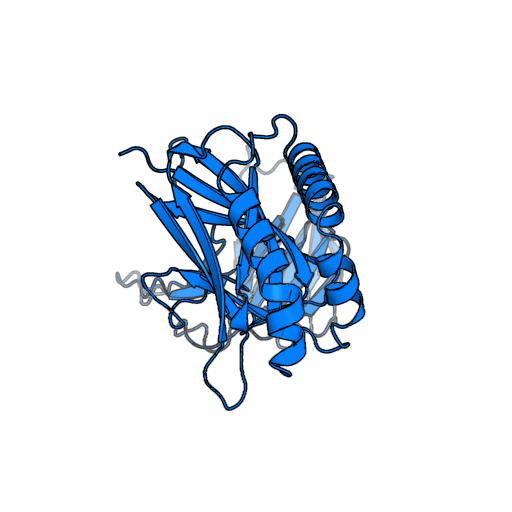 N 1
ATOM 630 C CA . SER A 1 91 ? 18.019 13.240 -4.039 1.00 59.75 91 SER A CA 1
ATOM 631 C C . SER A 1 91 ? 17.246 13.352 -5.354 1.00 59.75 91 SER A C 1
ATOM 633 O O . SER A 1 91 ? 16.492 12.455 -5.744 1.00 59.75 91 SER A O 1
ATOM 635 N N . GLU A 1 92 ? 17.433 14.496 -6.020 1.00 64.81 92 GLU A N 1
ATOM 636 C CA . GLU A 1 92 ? 16.756 14.867 -7.264 1.00 64.81 92 GLU A CA 1
ATOM 637 C C . GLU A 1 92 ? 16.810 13.719 -8.283 1.00 64.81 92 GLU A C 1
ATOM 639 O O . GLU A 1 92 ? 17.878 13.177 -8.560 1.00 64.81 92 GLU A O 1
ATOM 644 N N . ARG A 1 93 ? 15.643 13.320 -8.810 1.00 64.19 93 ARG A N 1
ATOM 645 C CA . ARG A 1 93 ? 15.440 12.254 -9.820 1.00 64.19 93 ARG A CA 1
ATOM 646 C C . ARG A 1 93 ? 15.813 10.817 -9.409 1.00 64.19 93 ARG A C 1
ATOM 648 O O . ARG A 1 93 ? 15.321 9.878 -10.028 1.00 64.19 93 ARG A O 1
ATOM 655 N N . VAL A 1 94 ? 16.620 10.615 -8.365 1.00 59.84 94 VAL A N 1
ATOM 656 C CA . VAL A 1 94 ? 17.103 9.283 -7.945 1.00 59.84 94 VAL A CA 1
ATOM 657 C C . VAL A 1 94 ? 16.137 8.598 -6.977 1.00 59.84 94 VAL A C 1
ATOM 659 O O . VAL A 1 94 ? 15.853 7.412 -7.132 1.00 59.84 94 VAL A O 1
ATOM 662 N N . ASN A 1 95 ? 15.591 9.335 -6.004 1.00 67.75 95 ASN A N 1
ATOM 663 C CA . ASN A 1 95 ? 14.670 8.782 -5.005 1.00 67.75 95 ASN A CA 1
ATOM 664 C C . ASN A 1 95 ? 13.254 9.314 -5.224 1.00 67.75 95 ASN A C 1
ATOM 666 O O . ASN A 1 95 ? 12.816 10.270 -4.576 1.00 67.75 95 ASN A O 1
ATOM 670 N N . LYS A 1 96 ? 12.534 8.677 -6.152 1.00 81.31 96 LYS A N 1
ATOM 671 C CA . LYS A 1 96 ? 11.105 8.929 -6.353 1.00 81.31 96 LYS A CA 1
ATOM 672 C C . LYS A 1 96 ? 10.336 8.518 -5.098 1.00 81.31 96 LYS A C 1
ATOM 674 O O . LYS A 1 96 ? 10.480 7.398 -4.613 1.00 81.31 96 LYS A O 1
ATOM 679 N N . ILE A 1 97 ? 9.522 9.429 -4.577 1.00 84.62 97 ILE A N 1
ATOM 680 C CA . ILE A 1 97 ? 8.682 9.199 -3.392 1.00 84.62 97 ILE A CA 1
ATOM 681 C C . ILE A 1 97 ? 7.214 8.965 -3.759 1.00 84.62 97 ILE A C 1
ATOM 683 O O . ILE A 1 97 ? 6.448 8.467 -2.935 1.00 84.62 97 ILE A O 1
ATOM 687 N N . TRP A 1 98 ? 6.817 9.300 -4.991 1.00 88.31 98 TRP A N 1
ATOM 688 C CA . TRP A 1 98 ? 5.486 9.035 -5.532 1.00 88.31 98 TRP A CA 1
ATOM 689 C C . TRP A 1 98 ? 5.491 9.106 -7.073 1.00 88.31 98 TRP A C 1
ATOM 691 O O . TRP A 1 98 ? 6.202 9.959 -7.603 1.00 88.31 98 TRP A O 1
ATOM 701 N N . PRO A 1 99 ? 4.699 8.277 -7.783 1.00 81.44 99 PRO A N 1
ATOM 702 C CA . PRO A 1 99 ? 3.863 7.191 -7.263 1.00 81.44 99 PRO A CA 1
ATOM 703 C C . PRO A 1 99 ? 4.678 5.963 -6.838 1.00 81.44 99 PRO A C 1
ATOM 705 O O . PRO A 1 99 ? 5.795 5.736 -7.280 1.00 81.44 99 PRO A O 1
ATOM 708 N N . ALA A 1 100 ? 4.118 5.150 -5.940 1.00 67.75 100 ALA A N 1
ATOM 709 C CA . ALA A 1 100 ? 4.873 4.081 -5.281 1.00 67.75 100 ALA A CA 1
ATOM 710 C C . ALA A 1 100 ? 5.067 2.802 -6.124 1.00 67.75 100 ALA A C 1
ATOM 712 O O . ALA A 1 100 ? 5.846 1.936 -5.731 1.00 67.75 100 ALA A O 1
ATOM 713 N N . SER A 1 101 ? 4.326 2.643 -7.227 1.00 63.22 101 SER A N 1
ATOM 714 C CA . SER A 1 101 ? 4.262 1.398 -8.020 1.00 63.22 101 SER A CA 1
ATOM 715 C C . SER A 1 101 ? 4.493 1.590 -9.522 1.00 63.22 101 SER A C 1
ATOM 717 O O . SER A 1 101 ? 4.439 0.624 -10.281 1.00 63.22 101 SER A O 1
ATOM 719 N N . GLN A 1 102 ? 4.749 2.823 -9.953 1.00 74.12 102 GLN A N 1
ATOM 720 C CA . GLN A 1 102 ? 4.923 3.214 -11.351 1.00 74.12 102 GLN A CA 1
ATOM 721 C C . GLN A 1 102 ? 6.015 4.283 -11.434 1.00 74.12 102 GLN A C 1
ATOM 723 O O . GLN A 1 102 ? 6.355 4.903 -10.427 1.00 74.12 102 GLN A O 1
ATOM 728 N N . SER A 1 103 ? 6.570 4.501 -12.625 1.00 83.12 103 SER A N 1
ATOM 729 C CA . SER A 1 103 ? 7.581 5.545 -12.840 1.00 83.12 103 SER A CA 1
ATOM 730 C C . SER A 1 103 ? 7.015 6.962 -12.686 1.00 83.12 103 SER A C 1
ATOM 732 O O . SER A 1 103 ? 7.782 7.872 -12.366 1.00 83.12 103 SER A O 1
ATOM 734 N N . TYR A 1 104 ? 5.710 7.121 -12.921 1.00 89.12 104 TYR A N 1
ATOM 735 C CA . TYR A 1 104 ? 4.952 8.369 -12.932 1.00 89.12 104 TYR A CA 1
ATOM 736 C C . TYR A 1 104 ? 3.444 8.084 -12.856 1.00 89.12 104 TYR A C 1
ATOM 738 O O . TYR A 1 104 ? 3.026 6.929 -12.976 1.00 89.12 104 TYR A O 1
ATOM 746 N N . TYR A 1 105 ? 2.643 9.122 -12.629 1.00 88.62 105 TYR A N 1
ATOM 747 C CA . TYR A 1 105 ? 1.183 9.096 -12.667 1.00 88.62 105 TYR A CA 1
ATOM 748 C C . TYR A 1 105 ? 0.699 10.057 -13.754 1.00 88.62 105 TYR A C 1
ATOM 750 O O . TYR A 1 105 ? 1.061 11.226 -13.720 1.00 88.62 105 TYR A O 1
ATOM 758 N N . GLU A 1 106 ? -0.132 9.578 -14.678 1.00 91.25 106 GLU A N 1
ATOM 759 C CA . GLU A 1 106 ? -0.715 10.416 -15.733 1.00 91.25 106 GLU A CA 1
ATOM 760 C C . GLU A 1 106 ? -1.826 11.307 -15.164 1.00 91.25 106 GLU A C 1
ATOM 762 O O . GLU A 1 106 ? -2.819 10.804 -14.626 1.00 91.25 106 GLU A O 1
ATOM 767 N N . ILE A 1 107 ? -1.664 12.627 -15.271 1.00 87.31 107 ILE A N 1
ATOM 768 C CA . ILE A 1 107 ? -2.629 13.613 -14.781 1.00 87.31 107 ILE A CA 1
ATOM 769 C C . ILE A 1 107 ? -2.936 14.673 -15.842 1.00 87.31 107 ILE A C 1
ATOM 771 O O . ILE A 1 107 ? -2.046 15.318 -16.386 1.00 87.31 107 ILE A O 1
ATOM 775 N N . LEU A 1 108 ? -4.225 14.853 -16.131 1.00 84.94 108 LEU A N 1
ATOM 776 C CA . LEU A 1 108 ? -4.721 15.907 -17.020 1.00 84.94 108 LEU A CA 1
ATOM 777 C C . LEU A 1 108 ? -5.071 17.174 -16.236 1.00 84.94 108 LEU A C 1
ATOM 779 O O . LEU A 1 108 ? -5.407 17.120 -15.046 1.00 84.94 108 LEU A O 1
ATOM 783 N N . GLY A 1 109 ? -5.101 18.304 -16.944 1.00 82.38 109 GLY A N 1
ATOM 784 C CA . GLY A 1 109 ? -5.677 19.546 -16.432 1.00 82.38 109 GLY A CA 1
ATOM 785 C C . GLY A 1 109 ? -7.101 19.332 -15.902 1.00 82.38 109 GLY A C 1
ATOM 786 O O . GLY A 1 109 ? -7.923 18.636 -16.498 1.00 82.38 109 GLY A O 1
ATOM 787 N N . GLY A 1 110 ? -7.384 19.890 -14.729 1.00 78.75 110 GLY A N 1
ATOM 788 C CA . GLY A 1 110 ? -8.647 19.747 -14.003 1.00 78.75 110 GLY A CA 1
ATOM 789 C C . GLY A 1 110 ? -8.769 18.490 -13.132 1.00 78.75 110 GLY A C 1
ATOM 790 O O . GLY A 1 110 ? -9.765 18.354 -12.413 1.00 78.75 110 GLY A O 1
ATOM 791 N N . GLN A 1 111 ? -7.801 17.568 -13.156 1.00 83.38 111 GLN A N 1
ATOM 792 C CA . GLN A 1 111 ? -7.845 16.359 -12.329 1.00 83.38 111 GLN A CA 1
ATOM 793 C C . GLN A 1 111 ? -7.221 16.563 -10.946 1.00 83.38 111 GLN A C 1
ATOM 795 O O . GLN A 1 111 ? -6.232 17.267 -10.762 1.00 83.38 111 GLN A O 1
ATOM 800 N N . ILE A 1 112 ? -7.784 15.860 -9.959 1.00 82.19 112 ILE A N 1
ATOM 801 C CA . ILE A 1 112 ? -7.283 15.840 -8.584 1.00 82.19 112 ILE A CA 1
ATOM 802 C C . ILE A 1 112 ? -6.855 14.423 -8.227 1.00 82.19 112 ILE A C 1
ATOM 804 O O . ILE A 1 112 ? -7.674 13.501 -8.228 1.00 82.19 112 ILE A O 1
ATOM 808 N N . VAL A 1 113 ? -5.598 14.264 -7.824 1.00 84.62 113 VAL A N 1
ATOM 809 C CA . VAL A 1 113 ? -5.065 13.021 -7.262 1.00 84.62 113 VAL A CA 1
ATOM 810 C C . VAL A 1 113 ? -4.881 13.152 -5.751 1.00 84.62 113 VAL A C 1
ATOM 812 O 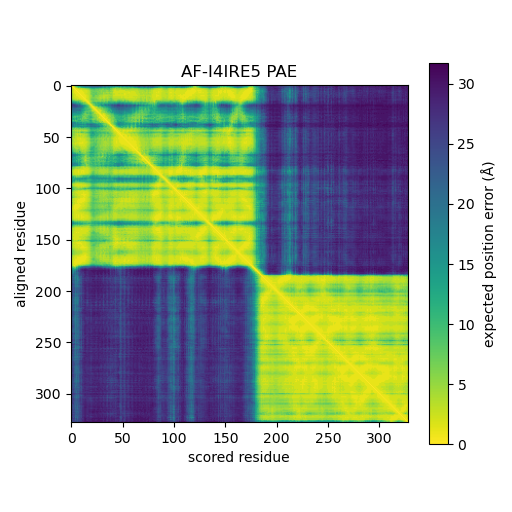O . VAL A 1 113 ? -4.604 14.229 -5.224 1.00 84.62 113 VAL A O 1
ATOM 815 N N . ARG A 1 114 ? -5.078 12.052 -5.017 1.00 83.75 114 ARG A N 1
ATOM 816 C CA . ARG A 1 114 ? -5.040 12.018 -3.543 1.00 83.75 114 ARG A CA 1
ATOM 817 C C . ARG A 1 114 ? -3.975 11.043 -3.046 1.00 83.75 114 ARG A C 1
ATOM 819 O O . ARG A 1 114 ? -4.314 9.915 -2.684 1.00 83.75 114 ARG A O 1
ATOM 826 N N . PRO A 1 115 ? -2.693 11.443 -3.051 1.00 77.62 115 PRO A N 1
ATOM 827 C CA . PRO A 1 115 ? -1.598 10.542 -2.715 1.00 77.62 115 PRO A CA 1
ATOM 828 C C . PRO A 1 115 ? -1.583 10.156 -1.230 1.00 77.62 115 PRO A C 1
ATOM 830 O O . PRO A 1 115 ? -1.150 9.053 -0.908 1.00 77.62 115 PRO A O 1
ATOM 833 N N . ASN A 1 116 ? -2.068 11.033 -0.337 1.00 77.81 116 ASN A N 1
ATOM 834 C CA . ASN A 1 116 ? -1.968 10.882 1.123 1.00 77.81 116 ASN A CA 1
ATOM 835 C C . ASN A 1 116 ? -0.534 10.531 1.563 1.00 77.81 116 ASN A C 1
ATOM 837 O O . ASN A 1 116 ? -0.311 9.641 2.385 1.00 77.81 116 ASN A O 1
ATOM 841 N N . LEU A 1 117 ? 0.443 11.203 0.947 1.00 81.00 117 LEU A N 1
ATOM 842 C CA . LEU A 1 117 ? 1.863 10.928 1.124 1.00 81.00 117 LEU A CA 1
ATOM 843 C C . LEU A 1 117 ? 2.346 11.549 2.434 1.00 81.00 117 LEU A C 1
ATOM 845 O O . LEU A 1 117 ? 2.191 12.751 2.626 1.00 81.00 117 LEU A O 1
ATOM 849 N N . ILE A 1 118 ? 2.937 10.736 3.309 1.00 84.56 118 ILE A N 1
ATOM 850 C CA . ILE A 1 118 ? 3.425 11.155 4.627 1.00 84.56 118 ILE A CA 1
ATOM 851 C C . ILE A 1 118 ? 4.950 11.144 4.613 1.00 84.56 118 ILE A C 1
ATOM 853 O O . ILE A 1 118 ? 5.559 10.117 4.306 1.00 84.56 118 ILE A O 1
ATOM 857 N N . ILE A 1 119 ? 5.560 12.280 4.942 1.00 84.31 119 ILE A N 1
ATOM 858 C CA . ILE A 1 119 ? 7.002 12.488 4.836 1.00 84.31 119 ILE A CA 1
ATOM 859 C C . ILE A 1 119 ? 7.526 13.133 6.128 1.00 84.31 119 ILE A C 1
ATOM 861 O O . ILE A 1 119 ? 7.147 14.267 6.434 1.00 84.31 119 ILE A O 1
ATOM 865 N N . PRO A 1 120 ? 8.385 12.444 6.898 1.00 85.06 120 PRO A N 1
ATOM 866 C CA . PRO A 1 120 ? 8.957 13.002 8.118 1.00 85.06 120 PRO A CA 1
ATOM 867 C C . PRO A 1 120 ? 10.034 14.051 7.806 1.00 85.06 120 PRO A C 1
ATOM 869 O O . PRO A 1 120 ? 10.826 13.880 6.877 1.00 85.06 120 PRO A O 1
ATOM 872 N N . PHE A 1 121 ? 10.094 15.117 8.607 1.00 82.12 121 PHE A N 1
ATOM 873 C CA . PHE A 1 121 ? 11.120 16.162 8.521 1.00 82.12 121 PHE A CA 1
ATOM 874 C C . PHE A 1 121 ? 11.359 16.847 9.880 1.00 82.12 121 PHE A C 1
ATOM 876 O O . PHE A 1 121 ? 10.528 16.761 10.786 1.00 82.12 121 PHE A O 1
ATOM 883 N N . THR A 1 122 ? 12.510 17.511 10.045 1.00 82.81 122 THR A N 1
ATOM 884 C CA . THR A 1 122 ? 12.901 18.154 11.319 1.00 82.81 122 THR A CA 1
ATOM 885 C C . THR A 1 122 ? 12.797 19.674 11.304 1.00 82.81 122 THR A C 1
ATOM 887 O O . THR A 1 122 ? 12.343 20.240 12.293 1.00 82.81 122 THR A O 1
ATOM 890 N N . ASP A 1 123 ? 13.185 20.315 10.197 1.00 84.44 123 ASP A N 1
ATOM 891 C CA . ASP A 1 123 ? 13.266 21.779 10.091 1.00 84.44 123 ASP A CA 1
ATOM 892 C C . ASP A 1 123 ? 12.476 22.290 8.888 1.00 84.44 123 ASP A C 1
ATOM 894 O O . ASP A 1 123 ? 11.447 22.949 9.049 1.00 84.44 123 ASP A O 1
ATOM 898 N N . ALA A 1 124 ? 12.929 21.914 7.692 1.00 87.31 124 ALA A N 1
ATOM 899 C CA . ALA A 1 124 ? 12.276 22.177 6.420 1.00 87.31 124 ALA A CA 1
ATOM 900 C C . ALA A 1 124 ? 12.421 20.978 5.477 1.00 87.31 124 ALA A C 1
ATOM 902 O O . ALA A 1 124 ? 13.314 20.141 5.642 1.00 87.31 124 ALA A O 1
ATOM 903 N N . ILE A 1 125 ? 11.530 20.896 4.498 1.00 87.94 125 ILE A N 1
ATOM 904 C CA . ILE A 1 125 ? 11.502 19.871 3.467 1.00 87.94 125 ILE A CA 1
ATOM 905 C C . ILE A 1 125 ? 11.039 20.461 2.137 1.00 87.94 125 ILE A C 1
ATOM 907 O O . ILE A 1 125 ? 10.095 21.246 2.076 1.00 87.94 125 ILE A O 1
ATOM 911 N N . ASP A 1 126 ? 11.701 20.020 1.074 1.00 90.19 126 ASP A N 1
ATOM 912 C CA . ASP A 1 126 ? 11.425 20.407 -0.301 1.00 90.19 126 ASP A CA 1
ATOM 913 C C . ASP A 1 126 ? 11.022 19.176 -1.115 1.00 90.19 126 ASP A C 1
ATOM 915 O O . ASP A 1 126 ? 11.777 18.196 -1.197 1.00 90.19 126 ASP A O 1
ATOM 919 N N . ILE A 1 127 ? 9.857 19.247 -1.753 1.00 91.44 127 ILE A N 1
ATOM 920 C CA . ILE A 1 127 ? 9.332 18.212 -2.644 1.00 91.44 127 ILE A CA 1
ATOM 921 C C . ILE A 1 127 ? 9.357 18.742 -4.072 1.00 91.44 127 ILE A C 1
ATOM 923 O O . ILE A 1 127 ? 8.637 19.684 -4.402 1.00 91.44 127 ILE A O 1
ATOM 927 N N . ASN A 1 128 ? 10.184 18.128 -4.912 1.00 93.12 128 ASN A N 1
ATOM 928 C CA . ASN A 1 128 ? 10.276 18.439 -6.331 1.00 93.12 128 ASN A CA 1
ATOM 929 C C . ASN A 1 128 ? 9.174 17.704 -7.100 1.00 93.12 128 ASN A C 1
ATOM 931 O O . ASN A 1 128 ? 8.972 16.506 -6.888 1.00 93.12 128 ASN A O 1
ATOM 935 N N . PHE A 1 129 ? 8.517 18.421 -8.005 1.00 93.94 129 PHE A N 1
ATOM 936 C CA . PHE A 1 129 ? 7.565 17.897 -8.977 1.00 93.94 129 PHE A CA 1
ATOM 937 C C . PHE A 1 129 ? 8.290 17.763 -10.312 1.00 93.94 129 PHE A C 1
ATOM 939 O O . PHE A 1 129 ? 9.073 18.643 -10.680 1.00 93.94 129 PHE A O 1
ATOM 946 N N . TRP A 1 130 ? 8.050 16.664 -11.014 1.00 92.44 130 TRP A N 1
ATOM 947 C CA . TRP A 1 130 ? 8.741 16.338 -12.252 1.00 92.44 130 TRP A CA 1
ATOM 948 C C . TRP A 1 130 ? 7.791 15.748 -13.280 1.00 92.44 130 TRP A C 1
ATOM 950 O O . TRP A 1 130 ? 6.905 14.976 -12.911 1.00 92.44 130 TRP A O 1
ATOM 960 N N . GLU A 1 131 ? 8.059 16.058 -14.539 1.00 90.25 131 GLU A N 1
ATOM 961 C CA . GLU A 1 131 ? 7.520 15.374 -15.705 1.00 90.25 131 GLU A CA 1
ATOM 962 C C . GLU A 1 131 ? 8.502 14.282 -16.124 1.00 90.25 131 GLU A C 1
ATOM 964 O O . GLU A 1 131 ? 9.699 14.537 -16.281 1.00 90.25 131 GLU A O 1
ATOM 969 N N . TYR A 1 132 ? 8.023 13.047 -16.233 1.00 88.56 132 TYR A N 1
ATOM 970 C CA . TYR A 1 132 ? 8.838 11.947 -16.732 1.00 88.56 132 TYR A CA 1
ATOM 971 C C . TYR A 1 132 ? 8.896 11.972 -18.257 1.00 88.56 132 TYR A C 1
ATOM 973 O O . TYR A 1 132 ? 7.861 12.055 -18.902 1.00 88.56 132 TYR A O 1
ATOM 981 N N . ASP A 1 133 ? 10.092 11.806 -18.823 1.00 80.69 133 ASP A N 1
ATOM 982 C CA . ASP A 1 133 ? 10.286 11.890 -20.268 1.00 80.69 133 ASP A CA 1
ATOM 983 C C . ASP A 1 133 ? 10.979 10.646 -20.835 1.00 80.69 133 ASP A C 1
ATOM 985 O O . ASP A 1 133 ? 12.114 10.294 -20.492 1.00 80.69 133 ASP A O 1
ATOM 989 N N . THR A 1 134 ? 10.323 9.967 -21.779 1.00 60.88 134 THR A N 1
ATOM 990 C CA . THR A 1 134 ? 10.935 8.840 -22.495 1.00 60.88 134 THR A CA 1
ATOM 991 C C . THR A 1 134 ? 11.771 9.327 -23.676 1.00 60.88 134 THR A C 1
ATOM 993 O O . THR A 1 134 ? 11.302 9.346 -24.812 1.00 60.88 134 THR A O 1
ATOM 996 N N . GLY A 1 135 ? 13.035 9.674 -23.426 1.00 60.28 135 GLY A N 1
ATOM 997 C CA . GLY A 1 135 ? 14.020 9.978 -24.479 1.00 60.28 135 GLY A CA 1
ATOM 998 C C . GLY A 1 135 ? 14.753 11.310 -24.318 1.00 60.28 135 GLY A C 1
ATOM 999 O O . GLY A 1 135 ? 15.791 11.503 -24.952 1.00 60.28 135 GLY A O 1
ATOM 1000 N N . SER A 1 136 ? 14.261 12.178 -23.439 1.00 75.69 136 SER A N 1
ATOM 1001 C CA . SER A 1 136 ? 14.896 13.411 -22.957 1.00 75.69 136 SER A CA 1
ATOM 1002 C C . SER A 1 136 ? 15.144 13.321 -21.448 1.00 75.69 136 SER A C 1
ATOM 1004 O O . SER A 1 136 ? 14.999 12.267 -20.830 1.00 75.69 136 SER A O 1
ATOM 1006 N N . SER A 1 137 ? 15.646 14.402 -20.860 1.00 81.81 137 SER A N 1
ATOM 1007 C CA . SER A 1 137 ? 15.801 14.517 -19.417 1.00 81.81 137 SER A CA 1
ATOM 1008 C C . SER A 1 137 ? 14.495 14.983 -18.786 1.00 81.81 137 SER A C 1
ATOM 1010 O O . SER A 1 137 ? 14.030 16.034 -19.189 1.00 81.81 137 SER A O 1
ATOM 1012 N N . ASP A 1 138 ? 14.024 14.297 -17.739 1.00 87.00 138 ASP A N 1
ATOM 1013 C CA . ASP A 1 138 ? 12.842 14.695 -16.953 1.00 87.00 138 ASP A CA 1
ATOM 1014 C C . ASP A 1 138 ? 12.802 16.209 -16.657 1.00 87.00 138 ASP A C 1
ATOM 1016 O O . ASP A 1 138 ? 13.809 16.779 -16.195 1.00 87.00 138 ASP A O 1
ATOM 1020 N N . ASP A 1 139 ? 11.652 16.839 -16.887 1.00 86.69 139 ASP A N 1
ATOM 1021 C CA . ASP A 1 139 ? 11.466 18.280 -16.724 1.00 86.69 139 ASP A CA 1
ATOM 1022 C C . ASP A 1 139 ? 11.010 18.620 -15.311 1.00 86.69 139 ASP A C 1
ATOM 1024 O O . ASP A 1 139 ? 10.177 17.958 -14.694 1.00 86.69 139 ASP A O 1
ATOM 1028 N N . PHE A 1 140 ? 11.604 19.663 -14.742 1.00 89.75 140 PHE A N 1
ATOM 1029 C CA . PHE A 1 140 ? 11.268 20.099 -13.394 1.00 89.75 140 PHE A CA 1
ATOM 1030 C C . PHE A 1 140 ? 9.993 20.939 -13.436 1.00 89.75 140 PHE A C 1
ATOM 1032 O O . PHE A 1 140 ? 9.992 21.984 -14.066 1.00 89.75 140 PHE A O 1
ATOM 1039 N N . LEU A 1 141 ? 8.941 20.557 -12.718 1.00 89.25 141 LEU A N 1
ATOM 1040 C CA . LEU A 1 141 ? 7.639 21.244 -12.725 1.00 89.25 141 LEU A CA 1
ATOM 1041 C C . LEU A 1 141 ? 7.466 22.228 -11.555 1.00 89.25 141 LEU A C 1
ATOM 1043 O O . LEU A 1 141 ? 6.440 22.895 -11.419 1.00 89.25 141 LEU A O 1
ATOM 1047 N N . GLY A 1 142 ? 8.463 22.322 -10.677 1.00 89.75 142 GLY A N 1
ATOM 1048 C CA . GLY A 1 142 ? 8.450 23.204 -9.514 1.00 89.75 142 GLY A CA 1
ATOM 1049 C C . GLY A 1 142 ? 8.596 22.454 -8.194 1.00 89.75 142 GLY A C 1
ATOM 1050 O O . GLY A 1 142 ? 8.872 21.254 -8.145 1.00 89.75 142 GLY A O 1
ATOM 1051 N N . ARG A 1 143 ? 8.457 23.190 -7.090 1.00 90.19 143 ARG A N 1
ATOM 1052 C CA . ARG A 1 143 ? 8.736 22.686 -5.744 1.00 90.19 143 ARG A CA 1
ATOM 1053 C C . ARG A 1 143 ? 7.713 23.160 -4.723 1.00 90.19 143 ARG A C 1
ATOM 1055 O O . ARG A 1 143 ? 7.364 24.335 -4.687 1.00 90.19 143 ARG A O 1
ATOM 1062 N N . LEU A 1 144 ? 7.301 22.233 -3.866 1.00 91.31 144 LEU A N 1
ATOM 1063 C CA . LEU A 1 144 ? 6.643 22.506 -2.591 1.00 91.31 144 LEU A CA 1
ATOM 1064 C C . LEU A 1 144 ? 7.734 22.638 -1.522 1.00 91.31 144 LEU A C 1
ATOM 1066 O O . LEU A 1 144 ? 8.514 21.703 -1.345 1.00 91.31 144 LEU A O 1
ATOM 1070 N N . THR A 1 145 ? 7.765 23.756 -0.800 1.00 89.50 145 THR A N 1
ATOM 1071 C CA . THR A 1 145 ? 8.705 23.985 0.310 1.00 89.50 145 THR A CA 1
ATOM 1072 C C . THR A 1 145 ? 7.910 24.182 1.587 1.00 89.50 145 THR A C 1
ATOM 1074 O O . THR A 1 145 ? 7.065 25.071 1.673 1.00 89.50 145 THR A O 1
ATOM 1077 N N . VAL A 1 146 ? 8.178 23.343 2.582 1.00 89.06 146 VAL A N 1
ATOM 1078 C CA . VAL A 1 146 ? 7.452 23.318 3.851 1.00 89.06 146 VAL A CA 1
ATOM 1079 C C . VAL A 1 146 ? 8.443 23.336 4.999 1.00 89.06 146 VAL A C 1
ATOM 1081 O O . VAL A 1 146 ? 9.453 22.645 4.969 1.00 89.06 146 VAL A O 1
ATOM 1084 N N . ASP A 1 147 ? 8.127 24.085 6.044 1.00 89.75 147 ASP A N 1
ATOM 1085 C CA . ASP A 1 147 ? 8.882 24.094 7.293 1.00 89.75 147 ASP A CA 1
ATOM 1086 C C . ASP A 1 147 ? 7.969 23.890 8.510 1.00 89.75 147 ASP A C 1
ATOM 1088 O O . ASP A 1 147 ? 6.741 23.792 8.407 1.00 89.75 147 ASP A O 1
ATOM 1092 N N . THR A 1 148 ? 8.577 23.833 9.691 1.00 87.75 148 THR A N 1
ATOM 1093 C CA . THR A 1 148 ? 7.860 23.611 10.956 1.00 87.75 148 THR A CA 1
ATOM 1094 C C . THR A 1 148 ? 6.817 24.688 11.293 1.00 87.75 148 THR A C 1
ATOM 1096 O O . THR A 1 148 ? 5.865 24.391 12.025 1.00 87.75 148 THR A O 1
ATOM 1099 N N . SER A 1 149 ? 6.912 25.903 10.735 1.00 87.62 149 SER A N 1
ATOM 1100 C CA . SER A 1 149 ? 5.945 26.989 10.970 1.00 87.62 149 SER A CA 1
ATOM 1101 C C . SER A 1 149 ? 4.569 26.718 10.349 1.00 87.62 149 SER A C 1
ATOM 1103 O O . SER A 1 149 ? 3.564 27.306 10.751 1.00 87.62 149 SER A O 1
ATOM 1105 N N . HIS A 1 150 ? 4.490 25.761 9.426 1.00 88.94 150 HIS A N 1
ATOM 1106 C CA . HIS A 1 150 ? 3.252 25.379 8.756 1.00 88.94 150 HIS A CA 1
ATOM 1107 C C . HIS A 1 150 ? 2.332 24.488 9.610 1.00 88.94 150 HIS A C 1
ATOM 1109 O O . HIS A 1 150 ? 1.228 24.160 9.168 1.00 88.94 150 HIS A O 1
ATOM 1115 N N . THR A 1 151 ? 2.741 24.120 10.830 1.00 87.75 151 THR A N 1
ATOM 1116 C CA . THR A 1 151 ? 1.952 23.291 11.759 1.00 87.75 151 THR A CA 1
ATOM 1117 C C . THR A 1 151 ? 0.575 23.911 12.060 1.00 87.75 151 THR A C 1
ATOM 1119 O O . THR A 1 151 ? 0.431 25.134 12.104 1.00 87.75 151 THR A O 1
ATOM 1122 N N . GLY A 1 152 ? -0.443 23.075 12.307 1.00 82.69 152 GLY A N 1
ATOM 1123 C CA . GLY A 1 152 ? -1.714 23.520 12.906 1.00 82.69 152 GLY A CA 1
ATOM 1124 C C . GLY A 1 152 ? -2.935 23.559 11.982 1.00 82.69 152 GLY A C 1
ATOM 1125 O O . GLY A 1 152 ? -3.888 24.282 12.266 1.00 82.69 152 GLY A O 1
ATOM 1126 N N . GLY A 1 153 ? -2.941 22.785 10.897 1.00 85.69 153 GLY A N 1
ATOM 1127 C CA . GLY A 1 153 ? -4.119 22.604 10.045 1.00 85.69 153 GLY A CA 1
ATOM 1128 C C . GLY A 1 153 ? -3.765 22.231 8.611 1.00 85.69 153 GLY A C 1
ATOM 1129 O O . GLY A 1 153 ? -2.595 22.052 8.273 1.00 85.69 153 GLY A O 1
ATOM 1130 N N . VAL A 1 154 ? -4.793 22.112 7.772 1.00 87.19 154 VAL A N 1
ATOM 1131 C CA . VAL A 1 154 ? -4.629 21.907 6.329 1.00 87.19 154 VAL A CA 1
ATOM 1132 C C . VAL A 1 154 ? -4.328 23.246 5.666 1.00 87.19 154 VAL A C 1
ATOM 1134 O O . VAL A 1 154 ? -4.927 24.260 6.003 1.00 87.19 154 VAL A O 1
ATOM 1137 N N . ARG A 1 155 ? -3.409 23.253 4.715 1.00 91.00 155 ARG A N 1
ATOM 1138 C CA . ARG A 1 155 ? -2.963 24.399 3.928 1.00 91.00 155 ARG A CA 1
ATOM 1139 C C . ARG A 1 155 ? -2.937 24.015 2.459 1.00 91.00 155 ARG A C 1
ATOM 1141 O O . ARG A 1 155 ? -3.053 22.840 2.112 1.00 91.00 155 ARG A O 1
ATOM 1148 N N . TYR A 1 156 ? -2.760 25.006 1.603 1.00 88.44 156 TYR A N 1
ATOM 1149 C CA . TYR A 1 156 ? -2.438 24.779 0.203 1.00 88.44 156 TYR A CA 1
ATOM 1150 C C . TYR A 1 156 ? -1.262 25.650 -0.233 1.00 88.44 156 TYR A C 1
ATOM 1152 O O . TYR A 1 156 ? -1.064 26.744 0.297 1.00 88.44 156 TYR A O 1
ATOM 1160 N N . GLN A 1 157 ? -0.506 25.168 -1.213 1.00 87.88 157 GLN A N 1
ATOM 1161 C CA . GLN A 1 157 ? 0.502 25.935 -1.934 1.00 87.88 157 GLN A CA 1
ATOM 1162 C C . GLN A 1 157 ? 0.337 25.677 -3.429 1.00 87.88 157 GLN A C 1
ATOM 1164 O O . GLN A 1 157 ? -0.060 24.588 -3.841 1.00 87.88 157 GLN A O 1
ATOM 1169 N N . VAL A 1 158 ? 0.634 26.688 -4.238 1.00 85.94 158 VAL A N 1
ATOM 1170 C CA . VAL A 1 158 ? 0.708 26.536 -5.687 1.00 85.94 158 VAL A CA 1
ATOM 1171 C C . VAL A 1 158 ? 2.130 26.130 -6.058 1.00 85.94 158 VAL A C 1
ATOM 1173 O O . VAL A 1 158 ? 3.085 26.814 -5.692 1.00 85.94 158 VAL A O 1
ATOM 1176 N N . VAL A 1 159 ? 2.263 25.015 -6.770 1.00 88.56 159 VAL A N 1
ATOM 1177 C CA . VAL A 1 159 ? 3.512 24.565 -7.384 1.00 88.56 159 VAL A CA 1
ATOM 1178 C C . VAL A 1 159 ? 3.391 24.798 -8.875 1.00 88.56 159 VAL A C 1
ATOM 1180 O O . VAL A 1 159 ? 2.537 24.211 -9.534 1.00 88.56 159 VAL A O 1
ATOM 1183 N N . ALA A 1 160 ? 4.224 25.682 -9.397 1.00 84.12 160 ALA A N 1
ATOM 1184 C CA . ALA A 1 160 ? 4.167 26.066 -10.789 1.00 84.12 160 ALA A CA 1
ATOM 1185 C C . ALA A 1 160 ? 5.556 26.420 -11.302 1.00 84.12 160 ALA A C 1
ATOM 1187 O O . ALA A 1 160 ? 6.414 26.869 -10.529 1.00 84.12 160 ALA A O 1
ATOM 1188 N N . ARG A 1 161 ? 5.760 26.262 -12.606 1.00 83.50 161 ARG A N 1
ATOM 1189 C CA . ARG A 1 161 ? 6.975 26.712 -13.267 1.00 83.50 161 ARG A CA 1
ATOM 1190 C C . ARG A 1 161 ? 6.622 27.414 -14.573 1.00 83.50 161 ARG A C 1
ATOM 1192 O O . ARG A 1 161 ? 6.180 26.753 -15.508 1.00 83.50 161 ARG A O 1
ATOM 1199 N N . PRO A 1 162 ? 6.852 28.738 -14.667 1.00 75.62 162 PRO A N 1
ATOM 1200 C CA . PRO A 1 162 ? 6.493 29.493 -15.859 1.00 75.62 162 PRO A CA 1
ATOM 1201 C C . PRO A 1 162 ? 7.051 28.901 -17.153 1.00 75.62 162 PRO A C 1
ATOM 1203 O O . PRO A 1 162 ? 6.301 28.770 -18.108 1.00 75.62 162 PRO A O 1
ATOM 1206 N N . SER A 1 163 ? 8.314 28.450 -17.155 1.00 75.50 163 SER A N 1
ATOM 1207 C CA . SER A 1 163 ? 8.954 27.859 -18.340 1.00 75.50 163 SER A CA 1
ATOM 1208 C C . SER A 1 163 ? 8.275 26.593 -18.870 1.00 75.50 163 SER A C 1
ATOM 1210 O O . SER A 1 163 ? 8.432 26.298 -20.045 1.00 75.50 163 SER A O 1
ATOM 1212 N N . GLU A 1 164 ? 7.543 25.866 -18.022 1.00 78.00 164 GLU A N 1
ATOM 1213 C CA . GLU A 1 164 ? 6.814 24.641 -18.394 1.00 78.00 164 GLU A CA 1
ATOM 1214 C C . GLU A 1 164 ? 5.306 24.904 -18.581 1.00 78.00 164 GLU A C 1
ATOM 1216 O O . GLU A 1 164 ? 4.565 24.078 -19.110 1.00 78.00 164 GLU A O 1
ATOM 1221 N N . GLY A 1 165 ? 4.819 26.063 -18.123 1.00 75.19 165 GLY A N 1
ATOM 1222 C CA . GLY A 1 165 ? 3.408 26.446 -18.177 1.00 75.19 165 GLY A CA 1
ATOM 1223 C C . GLY A 1 165 ? 2.492 25.685 -17.212 1.00 75.19 165 GLY A C 1
ATOM 1224 O O . GLY A 1 165 ? 1.278 25.873 -17.254 1.00 75.19 165 GLY A O 1
ATOM 1225 N N . ASN A 1 166 ? 3.043 24.854 -16.326 1.00 83.88 166 ASN A N 1
ATOM 1226 C CA . ASN A 1 166 ? 2.265 24.032 -15.405 1.00 83.88 166 ASN A CA 1
ATOM 1227 C C . ASN A 1 166 ? 1.803 24.821 -14.165 1.00 83.88 166 ASN A C 1
ATOM 1229 O O . ASN A 1 166 ? 2.514 25.691 -13.656 1.00 83.88 166 ASN A O 1
ATOM 1233 N N . VAL A 1 167 ? 0.644 24.451 -13.617 1.00 85.06 167 VAL A N 1
ATOM 1234 C CA . VAL A 1 167 ? 0.096 24.972 -12.358 1.00 85.06 167 VAL A CA 1
ATOM 1235 C C . VAL A 1 167 ? -0.588 23.851 -11.581 1.00 85.06 167 VAL A C 1
ATOM 1237 O O . VAL A 1 167 ? -1.632 23.333 -11.980 1.00 85.06 167 VAL A O 1
ATOM 1240 N N . TYR A 1 168 ? -0.039 23.538 -10.413 1.00 89.00 168 TYR A N 1
ATOM 1241 C CA . TYR A 1 168 ? -0.591 22.589 -9.454 1.00 89.00 168 TYR A CA 1
ATOM 1242 C C . TYR A 1 168 ? -1.001 23.290 -8.167 1.00 89.00 168 TYR A C 1
ATOM 1244 O O . TYR A 1 168 ? -0.253 24.098 -7.622 1.00 89.00 168 TYR A O 1
ATOM 1252 N N . VAL A 1 169 ? -2.152 22.916 -7.618 1.00 89.00 169 VAL A N 1
ATOM 1253 C CA . VAL A 1 169 ? -2.517 23.222 -6.233 1.00 89.00 169 VAL A CA 1
ATOM 1254 C C . VAL A 1 169 ? -2.228 21.998 -5.382 1.00 89.00 169 VAL A C 1
ATOM 1256 O O . VAL A 1 169 ? -2.827 20.938 -5.563 1.00 89.00 169 VAL A O 1
ATOM 1259 N N . VAL A 1 170 ? -1.330 22.147 -4.417 1.00 92.81 170 VAL A N 1
ATOM 1260 C CA . VAL A 1 170 ? -0.951 21.083 -3.491 1.00 92.81 170 VAL A CA 1
ATOM 1261 C C . VAL A 1 170 ? -1.559 21.376 -2.133 1.00 92.81 170 VAL A C 1
ATOM 1263 O O . VAL A 1 170 ? -1.250 22.392 -1.518 1.00 92.81 170 VAL A O 1
ATOM 1266 N N . VAL A 1 171 ? -2.418 20.481 -1.654 1.00 86.62 171 VAL A N 1
ATOM 1267 C CA . VAL A 1 171 ? -3.078 20.593 -0.349 1.00 86.62 171 VAL A CA 1
ATOM 1268 C C . VAL A 1 171 ? -2.396 19.668 0.643 1.00 86.62 171 VAL A C 1
ATOM 1270 O O . VAL A 1 171 ? -2.332 18.455 0.428 1.00 86.62 171 VAL A O 1
ATOM 1273 N N . TYR A 1 172 ? -1.905 20.233 1.742 1.00 92.75 172 TYR A N 1
ATOM 1274 C CA . TYR A 1 172 ? -1.052 19.539 2.700 1.00 92.75 172 TYR A CA 1
ATOM 1275 C C . TYR A 1 172 ? -1.346 19.929 4.153 1.00 92.75 172 TYR A C 1
ATOM 1277 O O . TYR A 1 172 ? -1.999 20.932 4.412 1.00 92.75 172 TYR A O 1
ATOM 1285 N N . SER A 1 173 ? -0.873 19.148 5.119 1.00 91.44 173 SER A N 1
ATOM 1286 C CA . SER A 1 173 ? -0.793 19.553 6.530 1.00 91.44 173 SER A CA 1
ATOM 1287 C C . SER A 1 173 ? 0.592 19.260 7.094 1.00 91.44 173 SER A C 1
ATOM 1289 O O . SER A 1 173 ? 1.308 18.392 6.592 1.00 91.44 173 SER A O 1
ATOM 1291 N N . VAL A 1 174 ? 0.966 19.999 8.140 1.00 91.00 174 VAL A N 1
ATOM 1292 C CA . VAL A 1 174 ? 2.110 19.667 8.993 1.00 91.00 174 VAL A CA 1
ATOM 1293 C C . VAL A 1 174 ? 1.591 19.326 10.377 1.00 91.00 174 VAL A C 1
ATOM 1295 O O . VAL A 1 174 ? 0.882 20.119 11.007 1.00 91.00 174 VAL A O 1
ATOM 1298 N N . GLU A 1 175 ? 1.946 18.137 10.838 1.00 86.50 175 GLU A N 1
ATOM 1299 C CA . GLU A 1 175 ? 1.497 17.591 12.113 1.00 86.50 175 GLU A CA 1
ATOM 1300 C C . GLU A 1 175 ? 2.701 17.283 13.005 1.00 86.50 175 GLU A C 1
ATOM 1302 O O . GLU A 1 175 ? 3.792 16.957 12.522 1.00 86.50 175 GLU A O 1
ATOM 1307 N N . GLU A 1 176 ? 2.527 17.436 14.321 1.00 79.62 176 GLU A N 1
ATOM 1308 C CA . GLU A 1 176 ? 3.550 17.006 15.274 1.00 79.62 176 GLU A CA 1
ATOM 1309 C C . GLU A 1 176 ? 3.652 15.482 15.255 1.00 79.62 176 GLU A C 1
ATOM 1311 O O . GLU A 1 176 ? 2.623 14.804 15.290 1.00 79.62 176 GLU A O 1
ATOM 1316 N N . GLU A 1 177 ? 4.869 14.925 15.257 1.00 62.88 177 GLU A N 1
ATOM 1317 C CA . GLU A 1 177 ? 5.007 13.514 15.605 1.00 62.88 177 GLU A CA 1
ATOM 1318 C C . GLU A 1 177 ? 4.651 13.352 17.086 1.00 62.88 177 GLU A C 1
ATOM 1320 O O . GLU A 1 177 ? 5.463 13.597 17.981 1.00 62.88 177 GLU A O 1
ATOM 1325 N N . VAL A 1 178 ? 3.419 12.925 17.361 1.00 52.56 178 VAL A N 1
ATOM 1326 C CA . VAL A 1 178 ? 3.105 12.308 18.647 1.00 52.56 178 VAL A CA 1
ATOM 1327 C C . VAL A 1 178 ? 3.926 11.028 18.697 1.00 52.56 178 VAL A C 1
ATOM 1329 O O . VAL A 1 178 ? 3.813 10.194 17.802 1.00 52.56 178 VAL A O 1
ATOM 1332 N N . SER A 1 179 ? 4.777 10.882 19.712 1.00 43.00 179 SER A N 1
ATOM 1333 C CA . SER A 1 179 ? 5.640 9.716 19.890 1.00 43.00 179 SER A CA 1
ATOM 1334 C C . SER A 1 179 ? 4.823 8.418 19.920 1.00 43.00 179 SER A C 1
ATOM 1336 O O . SER A 1 179 ? 4.305 7.967 20.939 1.00 43.00 179 SER A O 1
ATOM 1338 N N . SER A 1 180 ? 4.710 7.799 18.755 1.00 38.03 180 SER A N 1
ATOM 1339 C CA . SER A 1 180 ? 4.328 6.415 18.511 1.00 38.03 180 SER A CA 1
ATOM 1340 C C . SER A 1 180 ? 5.089 6.009 17.247 1.00 38.03 180 SER A C 1
ATOM 1342 O O . SER A 1 180 ? 5.064 6.747 16.265 1.00 38.03 180 SER A O 1
ATOM 1344 N N . PRO A 1 181 ? 5.878 4.926 17.284 1.00 46.22 181 PRO A N 1
ATOM 1345 C CA . PRO A 1 181 ? 6.946 4.726 16.318 1.00 46.22 181 PRO A CA 1
ATOM 1346 C C . PRO A 1 181 ? 6.393 4.325 14.943 1.00 46.22 181 PRO A C 1
ATOM 1348 O O . PRO A 1 181 ? 5.427 3.571 14.859 1.00 46.22 181 PRO A O 1
ATOM 1351 N N . VAL A 1 182 ? 7.138 4.722 13.905 1.00 43.50 182 VAL A N 1
ATOM 1352 C CA . VAL A 1 182 ? 7.151 4.216 12.516 1.00 43.50 182 VAL A CA 1
ATOM 1353 C C . VAL A 1 182 ? 6.380 5.055 11.481 1.00 43.50 182 VAL A C 1
ATOM 1355 O O . VAL A 1 182 ? 5.161 5.007 11.363 1.00 43.50 182 VAL A O 1
ATOM 1358 N N . SER A 1 183 ? 7.171 5.741 10.647 1.00 41.97 183 SER A N 1
ATOM 1359 C CA . SER A 1 183 ? 6.880 6.121 9.258 1.00 41.97 183 SER A CA 1
ATOM 1360 C C . SER A 1 183 ? 5.959 5.110 8.554 1.00 41.97 183 SER A C 1
ATOM 1362 O O . SER A 1 183 ? 6.366 3.991 8.245 1.00 41.97 183 SER A O 1
ATOM 1364 N N . VAL A 1 184 ? 4.714 5.504 8.266 1.00 46.88 184 VAL A N 1
ATOM 1365 C CA . VAL A 1 184 ? 3.691 4.684 7.577 1.00 46.88 184 VAL A CA 1
ATOM 1366 C C . VAL A 1 184 ? 3.884 4.624 6.059 1.00 46.88 184 VAL A C 1
ATOM 1368 O O . VAL A 1 184 ? 2.926 4.608 5.283 1.00 46.88 184 VAL A O 1
ATOM 1371 N N . SER A 1 185 ? 5.126 4.498 5.606 1.00 57.69 185 SER A N 1
ATOM 1372 C CA . SER A 1 185 ? 5.337 3.812 4.337 1.00 57.69 185 SER A CA 1
ATOM 1373 C C . SER A 1 185 ? 5.018 2.344 4.623 1.00 57.69 185 SER A C 1
ATOM 1375 O O . SER A 1 185 ? 5.775 1.677 5.321 1.00 57.69 185 SER A O 1
ATOM 1377 N N . GLY A 1 186 ? 3.827 1.860 4.243 1.00 71.12 186 GLY A N 1
ATOM 1378 C CA . GLY A 1 186 ? 3.408 0.466 4.453 1.00 71.12 186 GLY A CA 1
ATOM 1379 C C . GLY A 1 186 ? 4.220 -0.489 3.591 1.00 71.12 186 GLY A C 1
ATOM 1380 O O . GLY A 1 186 ? 3.710 -1.133 2.674 1.00 71.12 186 GLY A O 1
ATOM 1381 N N . ASN A 1 187 ? 5.515 -0.506 3.857 1.00 83.38 187 ASN A N 1
ATOM 1382 C CA . ASN A 1 187 ? 6.518 -1.233 3.137 1.00 83.38 187 ASN A CA 1
ATOM 1383 C C . ASN A 1 187 ? 6.407 -2.685 3.555 1.00 83.38 187 ASN A C 1
ATOM 1385 O O . ASN A 1 187 ? 6.459 -3.021 4.740 1.00 83.38 187 ASN A O 1
ATOM 1389 N N . LEU A 1 188 ? 6.282 -3.556 2.566 1.00 87.25 188 LEU A N 1
ATOM 1390 C CA . LEU A 1 188 ? 6.481 -4.970 2.785 1.00 87.25 188 LEU A CA 1
ATOM 1391 C C . LEU A 1 188 ? 7.987 -5.209 2.818 1.00 87.25 188 LEU A C 1
ATOM 1393 O O . LEU A 1 188 ? 8.671 -5.054 1.804 1.00 87.25 188 LEU A O 1
ATOM 1397 N N . LEU A 1 189 ? 8.500 -5.550 3.998 1.00 89.00 189 LEU A N 1
ATOM 1398 C CA . LEU A 1 189 ? 9.904 -5.879 4.202 1.00 89.00 189 LEU A CA 1
ATOM 1399 C C . LEU A 1 189 ? 10.081 -7.395 4.201 1.00 89.00 189 LEU A C 1
ATOM 1401 O O . LEU A 1 189 ? 9.400 -8.124 4.922 1.00 89.00 189 LEU A O 1
ATOM 1405 N N . TRP A 1 190 ? 11.018 -7.864 3.394 1.00 92.81 190 TRP A N 1
ATOM 1406 C CA . TRP A 1 190 ? 11.433 -9.250 3.341 1.00 92.81 190 TRP A CA 1
ATOM 1407 C C . TRP A 1 190 ? 12.583 -9.507 4.312 1.00 92.81 190 TRP A C 1
ATOM 1409 O O . TRP A 1 190 ? 13.549 -8.740 4.381 1.00 92.81 190 TRP A O 1
ATOM 1419 N N . TYR A 1 191 ? 12.481 -10.636 5.009 1.00 92.94 191 TYR A N 1
ATOM 1420 C CA . TYR A 1 191 ? 13.543 -11.227 5.808 1.00 92.94 191 TYR A CA 1
ATOM 1421 C C . TYR A 1 191 ? 13.581 -12.734 5.565 1.00 92.94 191 TYR A C 1
ATOM 1423 O O . TYR A 1 191 ? 12.545 -13.355 5.315 1.00 92.94 191 TYR A O 1
ATOM 1431 N N . ARG A 1 192 ? 14.753 -13.352 5.722 1.00 95.00 192 ARG A N 1
ATOM 1432 C CA . ARG A 1 192 ? 14.889 -14.814 5.673 1.00 95.00 192 ARG A CA 1
ATOM 1433 C C . ARG A 1 192 ? 15.756 -15.345 6.792 1.00 95.00 192 ARG A C 1
ATOM 1435 O O . ARG A 1 192 ? 16.911 -14.956 6.924 1.00 95.00 192 ARG A O 1
ATOM 1442 N N . HIS A 1 193 ? 15.217 -16.316 7.526 1.00 94.50 193 HIS A N 1
ATOM 1443 C CA . HIS A 1 193 ? 15.986 -17.127 8.463 1.00 94.50 193 HIS A CA 1
ATOM 1444 C C . HIS A 1 193 ? 16.674 -18.273 7.718 1.00 94.50 193 HIS A C 1
ATOM 1446 O O . HIS A 1 193 ? 16.029 -19.203 7.233 1.00 94.50 193 HIS A O 1
ATOM 1452 N N . THR A 1 194 ? 17.996 -18.200 7.591 1.00 92.94 194 THR A N 1
ATOM 1453 C CA . THR A 1 194 ? 18.793 -19.205 6.871 1.00 92.94 194 THR A CA 1
ATOM 1454 C C . THR A 1 194 ? 18.939 -20.510 7.652 1.00 92.94 194 THR A C 1
ATOM 1456 O O . THR A 1 194 ? 19.073 -21.564 7.039 1.00 92.94 194 THR A O 1
ATOM 1459 N N . GLY A 1 195 ? 18.840 -20.460 8.982 1.00 93.25 195 GLY A N 1
ATOM 1460 C CA . GLY A 1 195 ? 18.866 -21.621 9.875 1.00 93.25 195 GLY A CA 1
ATOM 1461 C C . GLY A 1 195 ? 17.487 -22.103 10.335 1.00 93.25 195 GLY A C 1
ATOM 1462 O O . GLY A 1 195 ? 17.372 -22.634 11.436 1.00 93.25 195 GLY A O 1
ATOM 1463 N N . TRP A 1 196 ? 16.425 -21.908 9.545 1.00 91.62 196 TRP A N 1
ATOM 1464 C CA . TRP A 1 196 ? 15.047 -22.230 9.962 1.00 91.62 196 TRP A CA 1
ATOM 1465 C C . TRP A 1 196 ? 14.838 -23.697 10.374 1.00 91.62 196 TRP A C 1
ATOM 1467 O O . TRP A 1 196 ? 13.965 -23.986 11.187 1.00 91.62 196 TRP A O 1
ATOM 1477 N N . SER A 1 197 ? 15.631 -24.624 9.830 1.00 93.94 197 SER A N 1
ATOM 1478 C CA . SER A 1 197 ? 15.508 -26.064 10.090 1.00 93.94 197 SER A CA 1
ATOM 1479 C C . SER A 1 197 ? 16.402 -26.578 11.218 1.00 93.94 197 SER A C 1
ATOM 1481 O O . SER A 1 197 ? 16.181 -27.682 11.709 1.00 93.94 197 SER A O 1
ATOM 1483 N N . ASN A 1 198 ? 17.421 -25.817 11.620 1.00 94.00 198 ASN A N 1
ATOM 1484 C CA . ASN A 1 198 ? 18.445 -26.261 12.571 1.00 94.00 198 ASN A CA 1
ATOM 1485 C C . ASN A 1 198 ? 18.722 -25.253 13.698 1.00 94.00 198 ASN A C 1
ATOM 1487 O O . ASN A 1 198 ? 19.585 -25.498 14.535 1.00 94.00 198 ASN A O 1
ATOM 1491 N N . GLY A 1 199 ? 18.012 -24.125 13.724 1.00 91.81 199 GLY A N 1
ATOM 1492 C CA . GLY A 1 199 ? 18.141 -23.099 14.754 1.00 91.81 199 GLY A CA 1
ATOM 1493 C C . GLY A 1 199 ? 19.414 -22.258 14.662 1.00 91.81 199 GLY A C 1
ATOM 1494 O O . GLY A 1 199 ? 19.646 -21.434 15.544 1.00 91.81 199 GLY A O 1
ATOM 1495 N N . VAL A 1 200 ? 20.233 -22.417 13.614 1.00 95.38 200 VAL A N 1
ATOM 1496 C CA . VAL A 1 200 ? 21.430 -21.584 13.429 1.00 95.38 200 VAL A CA 1
ATOM 1497 C C . VAL A 1 200 ? 21.010 -20.123 13.263 1.00 95.38 200 VAL A C 1
ATOM 1499 O O . VAL A 1 200 ? 20.090 -19.801 12.503 1.00 95.38 200 VAL A O 1
ATOM 1502 N N . GLN A 1 201 ? 21.680 -19.228 13.990 1.00 90.50 201 GLN A N 1
ATOM 1503 C CA . GLN A 1 201 ? 21.440 -17.795 13.882 1.00 90.50 201 GLN A CA 1
ATOM 1504 C C . GLN A 1 201 ? 21.825 -17.308 12.478 1.00 90.50 201 GLN A C 1
ATOM 1506 O O . GLN A 1 201 ? 22.945 -17.522 12.021 1.00 90.50 201 GLN A O 1
ATOM 1511 N N . GLY A 1 202 ? 20.899 -16.636 11.796 1.00 90.56 202 GLY A N 1
ATOM 1512 C CA . GLY A 1 202 ? 21.155 -16.067 10.475 1.00 90.56 202 GLY A CA 1
ATOM 1513 C C . GLY A 1 202 ? 19.900 -15.457 9.872 1.00 90.56 202 GLY A C 1
ATOM 1514 O O . GLY A 1 202 ? 19.048 -16.177 9.361 1.00 90.56 202 GLY A O 1
ATOM 1515 N N . ILE A 1 203 ? 19.781 -14.134 9.940 1.00 93.44 203 ILE A N 1
ATOM 1516 C CA . ILE A 1 203 ? 18.705 -13.379 9.293 1.00 93.44 203 ILE A CA 1
ATOM 1517 C C . ILE A 1 203 ? 19.304 -12.590 8.127 1.00 93.44 203 ILE A C 1
ATOM 1519 O O . ILE A 1 203 ? 20.268 -11.854 8.314 1.00 93.44 203 ILE A O 1
ATOM 1523 N N . GLN A 1 204 ? 18.737 -12.748 6.932 1.00 90.38 204 GLN A N 1
ATOM 1524 C CA . GLN A 1 204 ? 18.983 -11.890 5.768 1.00 90.38 204 GLN A CA 1
ATOM 1525 C C . GLN A 1 204 ? 17.872 -10.834 5.664 1.00 90.38 204 GLN A C 1
ATOM 1527 O O . GLN A 1 204 ? 16.725 -11.148 5.982 1.00 90.38 204 GLN A O 1
ATOM 1532 N N . GLY A 1 205 ? 18.202 -9.618 5.210 1.00 88.75 205 GLY A N 1
ATOM 1533 C CA . GLY A 1 205 ? 17.289 -8.463 5.132 1.00 88.75 205 GLY A CA 1
ATOM 1534 C C . GLY A 1 205 ? 17.610 -7.357 6.159 1.00 88.75 205 GLY A C 1
ATOM 1535 O O . GLY A 1 205 ? 18.619 -7.465 6.859 1.00 88.75 205 GLY A O 1
ATOM 1536 N N . PRO A 1 206 ? 16.775 -6.302 6.277 1.00 88.62 206 PRO A N 1
ATOM 1537 C CA . PRO A 1 206 ? 15.548 -6.074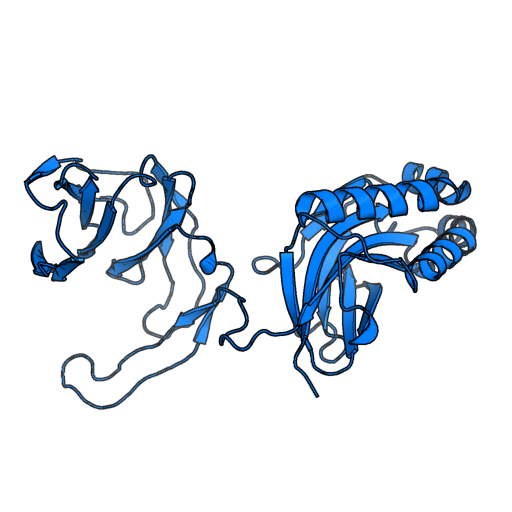 5.513 1.00 88.62 206 PRO A CA 1
ATOM 1538 C C . PRO A 1 206 ? 15.821 -5.747 4.049 1.00 88.62 206 PRO A C 1
ATOM 1540 O O . PRO A 1 206 ? 16.685 -4.932 3.739 1.00 88.62 206 PRO A O 1
ATOM 1543 N N . GLN A 1 207 ? 15.016 -6.321 3.162 1.00 82.00 207 GLN A N 1
ATOM 1544 C CA . GLN A 1 207 ? 14.866 -5.815 1.803 1.00 82.00 207 GLN A CA 1
ATOM 1545 C C . GLN A 1 207 ? 13.434 -5.328 1.626 1.00 82.00 207 GLN A C 1
ATOM 1547 O O . GLN A 1 207 ? 12.490 -6.071 1.882 1.00 82.00 207 GLN A O 1
ATOM 1552 N N . GLN A 1 208 ? 13.253 -4.081 1.209 1.00 84.81 208 GLN A N 1
ATOM 1553 C CA . GLN A 1 208 ? 11.930 -3.602 0.836 1.00 84.81 208 GLN A CA 1
ATOM 1554 C C . GLN A 1 208 ? 11.521 -4.256 -0.485 1.00 84.81 208 GLN A C 1
ATOM 1556 O O . GLN A 1 208 ? 12.217 -4.119 -1.487 1.00 84.81 208 GLN A O 1
ATOM 1561 N N . VAL A 1 209 ? 10.403 -4.980 -0.467 1.00 82.50 209 VAL A N 1
ATOM 1562 C CA . VAL A 1 209 ? 9.891 -5.740 -1.623 1.00 82.50 209 VAL A CA 1
ATOM 1563 C C . VAL A 1 209 ? 8.517 -5.260 -2.082 1.00 82.50 209 VAL A C 1
ATOM 1565 O O . VAL A 1 209 ? 8.030 -5.668 -3.129 1.00 82.50 209 VAL A O 1
ATOM 1568 N N . GLY A 1 210 ? 7.884 -4.364 -1.328 1.00 78.75 210 GLY A N 1
ATOM 1569 C CA . GLY A 1 210 ? 6.637 -3.727 -1.727 1.00 78.75 210 GLY A CA 1
ATOM 1570 C C . GLY A 1 210 ? 6.334 -2.494 -0.889 1.00 78.75 210 GLY A C 1
ATOM 1571 O O . GLY A 1 210 ? 6.988 -2.243 0.121 1.00 78.75 210 GLY A O 1
ATOM 1572 N N . THR A 1 211 ? 5.321 -1.747 -1.308 1.00 80.12 211 THR A N 1
ATOM 1573 C CA . THR A 1 211 ? 4.797 -0.529 -0.671 1.00 80.12 211 THR A CA 1
ATOM 1574 C C . THR A 1 211 ? 3.265 -0.584 -0.666 1.00 80.12 211 THR A C 1
ATOM 1576 O O . THR A 1 211 ? 2.670 -1.364 -1.410 1.00 80.12 211 THR A O 1
ATOM 1579 N N . GLY A 1 212 ? 2.604 0.205 0.187 1.00 76.00 212 GLY A N 1
ATOM 1580 C CA . GLY A 1 212 ? 1.136 0.303 0.207 1.00 76.00 212 GLY A CA 1
ATOM 1581 C C . GLY A 1 212 ? 0.392 -0.859 0.886 1.00 76.00 212 GLY A C 1
ATOM 1582 O O . GLY A 1 212 ? -0.817 -0.996 0.713 1.00 76.00 212 GLY A O 1
ATOM 1583 N N . TRP A 1 213 ? 1.077 -1.703 1.663 1.00 84.69 213 TRP A N 1
ATOM 1584 C CA . TRP A 1 213 ? 0.490 -2.900 2.285 1.00 84.69 213 TRP A CA 1
ATOM 1585 C C . TRP A 1 213 ? -0.283 -2.626 3.584 1.00 84.69 213 TRP A C 1
ATOM 1587 O O . TRP A 1 213 ? -1.019 -3.490 4.057 1.00 84.69 213 TRP A O 1
ATOM 1597 N N . GLN A 1 214 ? -0.162 -1.425 4.152 1.00 80.69 214 GLN A N 1
ATOM 1598 C CA . GLN A 1 214 ? -0.827 -1.025 5.397 1.00 80.69 214 GLN A CA 1
ATOM 1599 C C . GLN A 1 214 ? -2.352 -0.885 5.263 1.00 80.69 214 GLN A C 1
ATOM 1601 O O . GLN A 1 214 ? -3.057 -0.894 6.267 1.00 80.69 214 GLN A O 1
ATOM 1606 N N . GLY A 1 215 ? -2.865 -0.740 4.035 1.00 78.44 215 GLY A N 1
ATOM 1607 C CA . GLY A 1 215 ? -4.297 -0.565 3.766 1.00 78.44 215 GLY A CA 1
ATOM 1608 C C . GLY A 1 215 ? -5.107 -1.865 3.721 1.00 78.44 215 GLY A C 1
ATOM 1609 O O . GLY A 1 215 ? -6.335 -1.819 3.629 1.00 78.44 215 GLY A O 1
ATOM 1610 N N . PHE A 1 216 ? -4.456 -3.030 3.763 1.00 87.38 216 PHE A N 1
ATOM 1611 C CA . PHE A 1 216 ? -5.153 -4.313 3.749 1.00 87.38 216 PHE A CA 1
ATOM 1612 C C . PHE A 1 216 ? -5.712 -4.658 5.129 1.00 87.38 216 PHE A C 1
ATOM 1614 O O . PHE A 1 216 ? -5.042 -4.512 6.147 1.00 87.38 216 PHE A O 1
ATOM 1621 N N . LYS A 1 217 ? -6.929 -5.211 5.157 1.00 89.62 217 LYS A N 1
ATOM 1622 C CA . LYS A 1 217 ? -7.540 -5.758 6.375 1.00 89.62 217 LYS A CA 1
ATOM 1623 C C . LYS A 1 217 ? -6.689 -6.892 6.955 1.00 89.62 217 LYS A C 1
ATOM 1625 O O . LYS A 1 217 ? -6.606 -7.063 8.167 1.00 89.62 217 LYS A O 1
ATOM 1630 N N . SER A 1 218 ? -6.134 -7.727 6.082 1.00 94.00 218 SER A N 1
ATOM 1631 C CA . SER A 1 218 ? -5.317 -8.874 6.461 1.00 94.00 218 SER A CA 1
ATOM 1632 C C . SER A 1 218 ? -4.382 -9.239 5.317 1.00 94.00 218 SER A C 1
ATOM 1634 O O . SER A 1 218 ? -4.773 -9.157 4.153 1.00 94.00 218 SER A O 1
ATOM 1636 N N . VAL A 1 219 ? -3.164 -9.653 5.658 1.00 96.06 219 VAL A N 1
ATOM 1637 C CA . VAL A 1 219 ? -2.158 -10.159 4.723 1.00 96.06 219 VAL A CA 1
ATOM 1638 C C . VAL A 1 219 ? -1.608 -11.457 5.298 1.00 96.06 219 VAL A C 1
ATOM 1640 O O . VAL A 1 219 ? -1.246 -11.508 6.473 1.00 96.06 219 VAL A O 1
ATOM 1643 N N . PHE A 1 220 ? -1.561 -12.513 4.493 1.00 96.00 220 PHE A N 1
ATOM 1644 C CA . PHE A 1 220 ? -1.066 -13.822 4.917 1.00 96.00 220 PHE A CA 1
ATOM 1645 C C . PHE A 1 220 ? -0.430 -14.569 3.744 1.00 96.00 220 PHE A C 1
ATOM 1647 O O . PHE A 1 220 ? -0.819 -14.396 2.592 1.00 96.00 220 PHE A O 1
ATOM 1654 N N . ALA A 1 221 ? 0.560 -15.409 4.033 1.00 94.88 221 ALA A N 1
ATOM 1655 C CA . ALA A 1 221 ? 1.307 -16.151 3.022 1.00 94.88 221 ALA A CA 1
ATOM 1656 C C . ALA A 1 221 ? 0.969 -17.647 3.039 1.00 94.88 221 ALA A C 1
ATOM 1658 O O . ALA A 1 221 ? 0.553 -18.197 4.058 1.00 94.88 221 ALA A O 1
ATOM 1659 N N . THR A 1 222 ? 1.188 -18.308 1.903 1.00 92.50 222 THR A N 1
ATOM 1660 C CA . THR A 1 222 ? 1.224 -19.774 1.790 1.00 92.50 222 THR A CA 1
ATOM 1661 C C . THR A 1 222 ? 2.591 -20.206 1.239 1.00 92.50 222 THR A C 1
ATOM 1663 O O . THR A 1 222 ? 3.607 -19.556 1.481 1.00 92.50 222 THR A O 1
ATOM 1666 N N . SER A 1 223 ? 2.655 -21.341 0.549 1.00 92.81 223 SER A N 1
ATOM 1667 C CA . SER A 1 223 ? 3.869 -21.878 -0.065 1.00 92.81 223 SER A CA 1
ATOM 1668 C C . SER A 1 223 ? 4.380 -21.028 -1.235 1.00 92.81 223 SER A C 1
ATOM 1670 O O . SER A 1 223 ? 3.628 -20.281 -1.854 1.00 92.81 223 SER A O 1
ATOM 1672 N N . ASP A 1 224 ? 5.667 -21.187 -1.551 1.00 94.56 224 ASP A N 1
ATOM 1673 C CA . ASP A 1 224 ? 6.293 -20.764 -2.814 1.00 94.56 224 ASP A CA 1
ATOM 1674 C C . ASP A 1 224 ? 6.149 -19.274 -3.173 1.00 94.56 224 ASP A C 1
ATOM 1676 O O . ASP A 1 224 ? 5.946 -18.909 -4.333 1.00 94.56 224 ASP A O 1
ATOM 1680 N N . GLY A 1 225 ? 6.268 -18.406 -2.162 1.00 94.06 225 GLY A N 1
ATOM 1681 C CA . GLY A 1 225 ? 6.259 -16.951 -2.341 1.00 94.06 225 GLY A CA 1
ATOM 1682 C C . GLY A 1 225 ? 4.876 -16.360 -2.615 1.00 94.06 225 GLY A C 1
ATOM 1683 O O . GLY A 1 225 ? 4.782 -15.203 -3.023 1.00 94.06 225 GLY A O 1
ATOM 1684 N N . ILE A 1 226 ? 3.810 -17.137 -2.411 1.00 97.94 226 ILE A N 1
ATOM 1685 C CA . ILE A 1 226 ? 2.437 -16.676 -2.598 1.00 97.94 226 ILE A CA 1
ATOM 1686 C C . ILE A 1 226 ? 1.943 -15.928 -1.363 1.00 97.94 226 ILE A C 1
ATOM 1688 O O . ILE A 1 226 ? 1.980 -16.449 -0.244 1.00 97.94 226 ILE A O 1
ATOM 1692 N N . ILE A 1 227 ? 1.427 -14.726 -1.598 1.00 97.94 227 ILE A N 1
ATOM 1693 C CA . ILE A 1 227 ? 0.866 -13.836 -0.586 1.00 97.94 227 ILE A CA 1
ATOM 1694 C C . ILE A 1 227 ? -0.566 -13.494 -0.985 1.00 97.94 227 ILE A C 1
ATOM 1696 O O . ILE A 1 227 ? -0.844 -13.158 -2.135 1.00 97.94 227 ILE A O 1
ATOM 1700 N N . TYR A 1 228 ? -1.470 -13.566 -0.018 1.00 98.56 228 TYR A N 1
ATOM 1701 C CA . TYR A 1 228 ? -2.831 -13.083 -0.147 1.00 98.56 228 TYR A CA 1
ATOM 1702 C C . TYR A 1 228 ? -3.016 -11.817 0.670 1.00 98.56 228 TYR A C 1
ATOM 1704 O O . TYR A 1 228 ? -2.480 -11.694 1.774 1.00 98.56 228 TYR A O 1
ATOM 1712 N N . ALA A 1 229 ? -3.824 -10.906 0.144 1.00 97.69 229 ALA A N 1
ATOM 1713 C CA . ALA A 1 229 ? -4.227 -9.701 0.843 1.00 97.69 229 ALA A CA 1
ATOM 1714 C C . ALA A 1 229 ? -5.740 -9.509 0.733 1.00 97.69 229 ALA A C 1
ATOM 1716 O O . ALA A 1 229 ? -6.321 -9.668 -0.339 1.00 97.69 229 ALA A O 1
ATOM 1717 N N . ILE A 1 230 ? -6.388 -9.173 1.843 1.00 97.56 230 ILE A N 1
ATOM 1718 C CA . ILE A 1 230 ? -7.820 -8.877 1.888 1.00 97.56 230 ILE A CA 1
ATOM 1719 C C . ILE A 1 230 ? -7.988 -7.365 1.933 1.00 97.56 230 ILE A C 1
ATOM 1721 O O . ILE A 1 230 ? -7.538 -6.711 2.877 1.00 97.56 230 ILE A O 1
ATOM 1725 N N . GLN A 1 231 ? -8.658 -6.806 0.932 1.00 88.75 231 GLN A N 1
ATOM 1726 C CA . GLN A 1 231 ? -9.041 -5.398 0.932 1.00 88.75 231 GLN A CA 1
ATOM 1727 C C . GLN A 1 231 ? -10.199 -5.139 1.912 1.00 88.75 231 GLN A C 1
ATOM 1729 O O . GLN A 1 231 ? -10.970 -6.059 2.209 1.00 88.75 231 GLN A O 1
ATOM 1734 N N . PRO A 1 232 ? -10.366 -3.898 2.410 1.00 87.06 232 PRO A N 1
ATOM 1735 C CA . PRO A 1 232 ? -11.491 -3.543 3.278 1.00 87.06 232 PRO A CA 1
ATOM 1736 C C . PRO A 1 232 ? -12.869 -3.834 2.663 1.00 87.06 232 PRO A C 1
ATOM 1738 O O . PRO A 1 232 ? -13.793 -4.197 3.385 1.00 87.06 232 PRO A O 1
ATOM 1741 N N . ASP A 1 233 ? -12.993 -3.740 1.334 1.00 84.81 233 ASP A N 1
ATOM 1742 C CA . ASP A 1 233 ? -14.214 -4.071 0.581 1.00 84.81 233 ASP A CA 1
ATOM 1743 C C . ASP A 1 233 ? -14.455 -5.590 0.431 1.00 84.81 233 ASP A C 1
ATOM 1745 O O . ASP A 1 233 ? -15.492 -6.026 -0.069 1.00 84.81 233 ASP A O 1
ATOM 1749 N N . GLY A 1 234 ? -13.5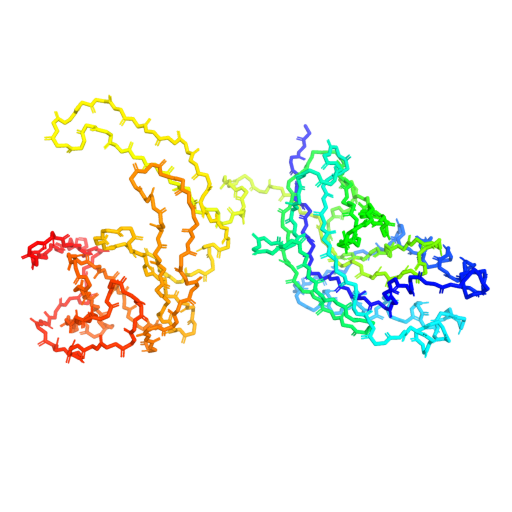17 -6.419 0.896 1.00 90.00 234 GLY A N 1
ATOM 1750 C CA . GLY A 1 234 ? -13.632 -7.872 0.913 1.00 90.00 234 GLY A CA 1
ATOM 1751 C C . GLY A 1 234 ? -13.156 -8.571 -0.350 1.00 90.00 234 GLY A C 1
ATOM 1752 O O . GLY A 1 234 ? -13.384 -9.782 -0.469 1.00 90.00 234 GLY A O 1
ATOM 1753 N N . LYS A 1 235 ? -12.493 -7.869 -1.272 1.00 97.00 235 LYS A N 1
ATOM 1754 C CA . LYS A 1 235 ? -11.727 -8.515 -2.343 1.00 97.00 235 LYS A CA 1
ATOM 1755 C C . LYS A 1 235 ? -10.526 -9.251 -1.759 1.00 97.00 235 LYS A C 1
ATOM 1757 O O . LYS A 1 235 ? -9.798 -8.713 -0.926 1.00 97.00 235 LYS A O 1
ATOM 1762 N N . LEU A 1 236 ? -10.322 -10.485 -2.211 1.00 98.56 236 LEU A N 1
ATOM 1763 C CA . LE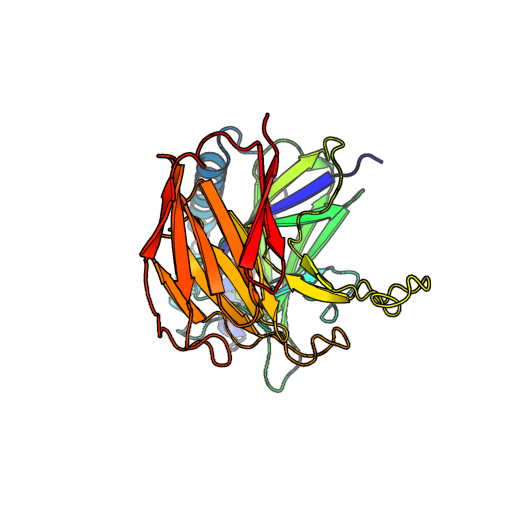U A 1 236 ? -9.119 -11.264 -1.941 1.00 98.56 236 LEU A CA 1
ATOM 1764 C C . LEU A 1 236 ? -8.184 -11.124 -3.138 1.00 98.56 236 LEU A C 1
ATOM 1766 O O . LEU A 1 236 ? -8.518 -11.559 -4.242 1.00 98.56 236 LEU A O 1
ATOM 1770 N N . LEU A 1 237 ? -7.027 -10.519 -2.908 1.00 98.25 237 LEU A N 1
ATOM 1771 C CA . LEU A 1 237 ? -5.973 -10.352 -3.893 1.00 98.25 237 LEU A CA 1
ATOM 1772 C C . LEU A 1 237 ? -4.902 -11.420 -3.694 1.00 98.25 237 LEU A C 1
ATOM 1774 O O . LEU A 1 237 ? -4.536 -11.748 -2.566 1.00 98.25 237 LEU A O 1
ATOM 1778 N N . TRP A 1 238 ? -4.401 -11.939 -4.803 1.00 98.50 238 TRP A N 1
ATOM 1779 C CA . TRP A 1 238 ? -3.281 -12.858 -4.890 1.00 98.50 238 TRP A CA 1
ATOM 1780 C C . TRP A 1 238 ? -2.062 -12.136 -5.457 1.00 98.50 238 TRP A C 1
ATOM 1782 O O . TRP A 1 238 ? -2.172 -11.339 -6.395 1.00 98.50 238 TRP A O 1
ATOM 1792 N N . TYR A 1 239 ? -0.907 -12.461 -4.892 1.00 97.44 239 TYR A N 1
ATOM 1793 C CA . TYR A 1 239 ? 0.400 -11.985 -5.305 1.00 97.44 239 TYR A CA 1
ATOM 1794 C C . TYR A 1 239 ? 1.395 -13.143 -5.289 1.00 97.44 239 TYR A C 1
ATOM 1796 O O . TYR A 1 239 ? 1.362 -13.990 -4.392 1.00 97.44 239 TYR A O 1
ATOM 1804 N N . ARG A 1 240 ? 2.347 -13.136 -6.221 1.00 96.31 240 ARG A N 1
ATOM 1805 C CA . ARG A 1 240 ? 3.495 -14.051 -6.213 1.00 96.31 240 ARG A CA 1
ATOM 1806 C C . ARG A 1 240 ? 4.796 -13.279 -6.221 1.00 96.31 240 ARG A C 1
ATOM 1808 O O . ARG A 1 240 ? 5.127 -12.646 -7.218 1.00 96.31 240 ARG A O 1
ATOM 1815 N N . HIS A 1 241 ? 5.547 -13.377 -5.133 1.00 93.62 241 HIS A N 1
ATOM 1816 C CA . HIS A 1 241 ? 6.889 -12.822 -5.052 1.00 93.62 241 HIS A CA 1
ATOM 1817 C C . HIS A 1 241 ? 7.856 -13.727 -5.824 1.00 93.62 241 HIS A C 1
ATOM 1819 O O . HIS A 1 241 ? 8.174 -14.842 -5.396 1.00 93.62 241 HIS A O 1
ATOM 1825 N N . SER A 1 242 ? 8.302 -13.266 -6.990 1.00 86.81 242 SER A N 1
ATOM 1826 C CA . SER A 1 242 ? 9.351 -13.959 -7.742 1.00 86.81 242 SER A CA 1
ATOM 1827 C C . SER A 1 242 ? 10.642 -13.928 -6.934 1.00 86.81 242 SER A C 1
ATOM 1829 O O . SER A 1 242 ? 10.903 -12.935 -6.282 1.00 86.81 242 SER A O 1
ATOM 1831 N N . ASN A 1 243 ? 11.438 -14.999 -6.955 1.00 89.19 243 ASN A N 1
ATOM 1832 C CA . ASN A 1 243 ? 12.694 -15.097 -6.192 1.00 89.19 243 ASN A CA 1
ATOM 1833 C C . ASN A 1 243 ? 12.549 -14.804 -4.680 1.00 89.19 243 ASN A C 1
ATOM 1835 O O . ASN A 1 243 ? 13.480 -14.339 -4.019 1.00 89.19 243 ASN A O 1
ATOM 1839 N N . TYR A 1 244 ? 11.405 -15.169 -4.089 1.00 94.00 244 TYR A N 1
ATOM 1840 C CA . TYR A 1 244 ? 11.142 -15.011 -2.654 1.00 94.00 244 TYR A CA 1
ATOM 1841 C C . TYR A 1 244 ? 12.197 -15.663 -1.738 1.00 94.00 244 TYR A C 1
ATOM 1843 O O . TYR A 1 244 ? 12.278 -15.307 -0.564 1.00 94.00 244 TYR A O 1
ATOM 1851 N N . GLN A 1 245 ? 12.999 -16.621 -2.223 1.00 93.81 245 GLN A N 1
ATOM 1852 C CA . GLN A 1 245 ? 14.093 -17.211 -1.439 1.00 93.81 245 GLN A CA 1
ATOM 1853 C C . GLN A 1 245 ? 15.295 -16.273 -1.256 1.00 93.81 245 GLN A C 1
ATOM 1855 O O . GLN A 1 245 ? 16.090 -16.489 -0.338 1.00 93.81 245 GLN A O 1
ATOM 1860 N N . THR A 1 246 ? 15.451 -15.267 -2.114 1.00 89.00 246 THR A N 1
ATOM 1861 C CA . THR A 1 246 ? 16.556 -14.297 -2.071 1.00 89.00 246 THR A CA 1
ATOM 1862 C C . THR A 1 246 ? 16.097 -12.886 -1.727 1.00 89.00 246 THR A C 1
ATOM 1864 O O . THR A 1 246 ? 16.947 -12.031 -1.519 1.00 89.00 246 THR A O 1
ATOM 1867 N N . GLY A 1 247 ? 14.784 -12.638 -1.670 1.00 85.06 247 GLY A N 1
ATOM 1868 C CA . GLY A 1 247 ? 14.221 -11.314 -1.384 1.00 85.06 247 GLY A CA 1
ATOM 1869 C C . GLY A 1 247 ? 14.293 -10.346 -2.562 1.00 85.06 247 GLY A C 1
ATOM 1870 O O . GLY A 1 247 ? 13.866 -9.207 -2.439 1.00 85.06 247 GLY A O 1
ATOM 1871 N N . THR A 1 248 ? 14.819 -10.802 -3.696 1.00 81.06 248 THR A N 1
ATOM 1872 C CA . THR A 1 248 ? 14.940 -10.045 -4.942 1.00 81.06 248 THR A CA 1
ATOM 1873 C C . THR A 1 248 ? 13.770 -10.356 -5.868 1.00 81.06 248 THR A C 1
ATOM 1875 O O . THR A 1 248 ? 13.004 -11.268 -5.600 1.00 81.06 248 THR A O 1
ATOM 1878 N N . GLY A 1 249 ? 13.664 -9.654 -6.998 1.00 73.19 249 GLY A N 1
ATOM 1879 C CA . GLY A 1 249 ? 12.570 -9.859 -7.949 1.00 73.19 249 GLY A CA 1
ATOM 1880 C C . GLY A 1 249 ? 11.324 -9.040 -7.609 1.00 73.19 249 GLY A C 1
ATOM 1881 O O . GLY A 1 249 ? 11.266 -8.346 -6.601 1.00 73.19 249 GLY A O 1
ATOM 1882 N N . GLY A 1 250 ? 10.348 -9.068 -8.516 1.00 81.62 250 GLY A N 1
ATOM 1883 C CA . GLY A 1 250 ? 9.082 -8.352 -8.368 1.00 81.62 250 GLY A CA 1
ATOM 1884 C C . GLY A 1 250 ? 7.918 -9.274 -8.013 1.00 81.62 250 GLY A C 1
ATOM 1885 O O . GLY A 1 250 ? 8.036 -10.505 -7.988 1.00 81.62 250 GLY A O 1
ATOM 1886 N N . PHE A 1 251 ? 6.760 -8.662 -7.794 1.00 85.00 251 PHE A N 1
ATOM 1887 C CA . PHE A 1 251 ? 5.500 -9.372 -7.633 1.00 85.00 251 PHE A CA 1
ATOM 1888 C C . PHE A 1 251 ? 4.807 -9.589 -8.982 1.00 85.00 251 PHE A C 1
ATOM 1890 O O . PHE A 1 251 ? 4.682 -8.661 -9.773 1.00 85.00 251 PHE A O 1
ATOM 1897 N N . ALA A 1 252 ? 4.306 -10.801 -9.220 1.00 84.81 252 ALA A N 1
ATOM 1898 C CA . ALA A 1 252 ? 3.204 -11.007 -10.155 1.00 84.81 252 ALA A CA 1
ATOM 1899 C C . ALA A 1 252 ? 1.876 -10.773 -9.417 1.00 84.81 252 ALA A C 1
ATOM 1901 O O . ALA A 1 252 ? 1.722 -11.213 -8.274 1.00 84.81 252 ALA A O 1
ATOM 1902 N N . GLY A 1 253 ? 0.933 -10.090 -10.068 1.00 88.94 253 GLY A N 1
ATOM 1903 C CA . GLY A 1 253 ? -0.287 -9.566 -9.446 1.00 88.94 253 GLY A CA 1
ATOM 1904 C C . GLY A 1 253 ? -0.204 -8.055 -9.161 1.00 88.94 253 GLY A C 1
ATOM 1905 O O . GLY A 1 253 ? 0.758 -7.418 -9.587 1.00 88.94 253 GLY A O 1
ATOM 1906 N N . PRO A 1 254 ? -1.196 -7.466 -8.465 1.00 92.56 254 PRO A N 1
ATOM 1907 C CA . PRO A 1 254 ? -2.343 -8.134 -7.844 1.00 92.56 254 PRO A CA 1
ATOM 1908 C C . PRO A 1 254 ? -3.286 -8.792 -8.849 1.00 92.56 254 PRO A C 1
ATOM 1910 O O . PRO A 1 254 ? -3.615 -8.210 -9.878 1.00 92.56 254 PRO A O 1
ATOM 1913 N N . GLN A 1 255 ? -3.788 -9.978 -8.510 1.00 93.88 255 GLN A N 1
ATOM 1914 C CA . GLN A 1 255 ? -4.936 -10.587 -9.185 1.00 93.88 255 GLN A CA 1
ATOM 1915 C C . GLN A 1 255 ? -6.060 -10.795 -8.180 1.00 93.88 255 GLN A C 1
ATOM 1917 O O . GLN A 1 255 ? -5.847 -11.373 -7.116 1.00 93.88 255 GLN A O 1
ATOM 1922 N N . GLN A 1 256 ? -7.263 -10.322 -8.494 1.00 97.62 256 GLN A N 1
ATOM 1923 C CA . GLN A 1 256 ? -8.421 -10.602 -7.655 1.00 97.62 256 GLN A CA 1
ATOM 1924 C C . GLN A 1 256 ? -8.831 -12.064 -7.845 1.00 97.62 256 GLN A C 1
ATOM 1926 O O . GLN A 1 256 ? -9.215 -12.473 -8.936 1.00 97.62 256 GLN A O 1
ATOM 1931 N N . VAL A 1 257 ? -8.782 -12.835 -6.763 1.00 98.31 257 VAL A N 1
ATOM 1932 C CA . VAL A 1 257 ? -9.102 -14.269 -6.753 1.00 98.31 257 VAL A CA 1
ATOM 1933 C C . VAL A 1 257 ? -10.299 -14.594 -5.867 1.00 98.31 257 VAL A C 1
ATOM 1935 O O . VAL A 1 257 ? -10.652 -15.754 -5.700 1.00 98.31 257 VAL A O 1
ATOM 1938 N N . GLY A 1 258 ? -10.966 -13.599 -5.289 1.00 97.62 258 GLY A N 1
ATOM 1939 C CA . GLY A 1 258 ? -12.165 -13.830 -4.495 1.00 97.62 258 GLY A CA 1
ATOM 1940 C C . GLY A 1 258 ? -12.841 -12.549 -4.033 1.00 97.62 258 GLY A C 1
ATOM 1941 O O . GLY A 1 258 ? -12.272 -11.462 -4.104 1.00 97.62 258 GLY A O 1
ATOM 1942 N N . THR A 1 259 ? -14.062 -12.698 -3.531 1.00 97.00 259 THR A N 1
ATOM 1943 C CA . THR A 1 259 ? -14.900 -11.627 -2.973 1.00 97.00 259 THR A CA 1
ATOM 1944 C C . THR A 1 259 ? -15.588 -12.114 -1.698 1.00 97.00 259 THR A C 1
ATOM 1946 O O . THR A 1 259 ? -15.699 -13.319 -1.481 1.00 97.00 259 THR A O 1
ATOM 1949 N N . GLY A 1 260 ? -16.073 -11.196 -0.859 1.00 96.19 260 GLY A N 1
ATOM 1950 C CA . GLY A 1 260 ? -16.821 -11.538 0.361 1.00 96.19 260 GLY A CA 1
ATOM 1951 C C . GLY A 1 260 ? -15.957 -11.857 1.586 1.00 96.19 260 GLY A C 1
ATOM 1952 O O . GLY A 1 260 ? -16.467 -12.355 2.586 1.00 96.19 260 GLY A O 1
ATOM 1953 N N . TRP A 1 261 ? -14.661 -11.538 1.556 1.00 98.12 261 TRP A N 1
ATOM 1954 C CA . TRP A 1 261 ? -13.725 -11.845 2.647 1.00 98.12 261 TRP A CA 1
ATOM 1955 C C . TRP A 1 261 ? -13.723 -10.800 3.783 1.00 98.12 261 TRP A C 1
ATOM 1957 O O . TRP A 1 261 ? -13.107 -11.008 4.834 1.00 98.12 261 TRP A O 1
ATOM 1967 N N . ALA A 1 262 ? -14.449 -9.688 3.612 1.00 93.69 262 ALA A N 1
ATOM 1968 C CA . ALA A 1 262 ? -14.485 -8.558 4.547 1.00 93.69 262 ALA A CA 1
ATOM 1969 C C . ALA A 1 262 ? -15.035 -8.910 5.934 1.00 93.69 262 ALA A C 1
ATOM 1971 O O . ALA A 1 262 ? -14.628 -8.295 6.914 1.00 93.69 262 ALA A O 1
ATOM 1972 N N . ASN A 1 263 ? -15.912 -9.909 6.052 1.00 92.94 263 ASN A N 1
ATOM 1973 C CA . ASN A 1 263 ? -16.652 -10.163 7.296 1.00 92.94 263 ASN A CA 1
ATOM 1974 C C . ASN A 1 263 ? -16.124 -11.348 8.114 1.00 92.94 263 ASN A C 1
ATOM 1976 O O . ASN A 1 263 ? -16.663 -11.646 9.177 1.00 92.94 263 ASN A O 1
ATOM 1980 N N . PHE A 1 264 ? -15.064 -12.025 7.664 1.00 97.12 264 PHE A N 1
ATOM 1981 C CA . PHE A 1 264 ? -14.442 -13.071 8.474 1.00 97.12 264 PHE A CA 1
ATOM 1982 C C . PHE A 1 264 ? -13.723 -12.478 9.687 1.00 97.12 264 PHE A C 1
ATOM 1984 O O . PHE A 1 264 ? -13.021 -11.469 9.569 1.00 97.12 264 PHE A O 1
ATOM 1991 N N . LYS A 1 265 ? -13.870 -13.131 10.843 1.00 93.75 265 LYS A N 1
ATOM 1992 C CA . LYS A 1 265 ? -13.166 -12.783 12.082 1.00 93.75 265 LYS A CA 1
ATOM 1993 C C . LYS A 1 265 ? -11.661 -13.026 11.948 1.00 93.75 265 LYS A C 1
ATOM 1995 O O . LYS A 1 265 ? -10.866 -12.216 12.405 1.00 93.75 265 LYS A O 1
ATOM 2000 N N . SER A 1 266 ? -11.281 -14.146 11.340 1.00 95.50 266 SER A N 1
ATOM 2001 C CA . SER A 1 266 ? -9.887 -14.508 11.085 1.00 95.50 266 SER A CA 1
ATOM 2002 C C . SER A 1 266 ? -9.794 -15.296 9.786 1.00 95.50 266 SER A C 1
ATOM 2004 O O . SER A 1 266 ? -10.714 -16.050 9.458 1.00 95.50 266 SER A O 1
ATOM 2006 N N . VAL A 1 267 ? -8.701 -15.103 9.052 1.00 97.94 267 VAL A N 1
ATOM 2007 C CA . VAL A 1 267 ? -8.370 -15.832 7.826 1.00 97.94 267 VAL A CA 1
ATOM 2008 C C . VAL A 1 267 ? -6.896 -16.198 7.897 1.00 97.94 267 VAL A C 1
ATOM 2010 O O . VAL A 1 267 ? -6.063 -15.349 8.208 1.00 97.94 267 VAL A O 1
ATOM 2013 N N . PHE A 1 268 ? -6.573 -17.458 7.637 1.00 96.44 268 PHE A N 1
ATOM 2014 C CA . PHE A 1 268 ? -5.199 -17.947 7.654 1.00 96.44 268 PHE A CA 1
ATOM 2015 C C . PHE A 1 268 ? -5.022 -19.065 6.632 1.00 96.44 268 PHE A C 1
ATOM 2017 O O . PHE A 1 268 ? -5.944 -19.832 6.351 1.00 96.44 268 PHE A O 1
ATOM 2024 N N . ALA A 1 269 ? -3.823 -19.156 6.065 1.00 95.56 269 ALA A N 1
ATOM 2025 C CA . ALA A 1 269 ? -3.478 -20.192 5.104 1.00 95.56 269 ALA A CA 1
ATOM 2026 C C . ALA A 1 269 ? -2.654 -21.309 5.748 1.00 95.56 269 ALA A C 1
ATOM 2028 O O . ALA A 1 269 ? -2.000 -21.131 6.775 1.00 95.56 269 ALA A O 1
ATOM 2029 N N . THR A 1 270 ? -2.677 -22.464 5.093 1.00 94.19 270 THR A N 1
ATOM 2030 C CA . THR A 1 270 ? -1.738 -23.563 5.329 1.00 94.19 270 THR A CA 1
ATOM 2031 C C . THR A 1 270 ? -0.872 -23.742 4.077 1.00 94.19 270 THR A C 1
ATOM 2033 O O . THR A 1 270 ? -0.427 -22.754 3.485 1.00 94.19 270 THR A O 1
ATOM 2036 N N . ARG A 1 271 ? -0.605 -24.978 3.648 1.00 93.75 271 ARG A N 1
ATOM 2037 C CA . ARG A 1 271 ? 0.224 -25.270 2.476 1.00 93.75 271 ARG A CA 1
ATOM 2038 C C . ARG A 1 271 ? -0.592 -25.195 1.179 1.00 93.75 271 ARG A C 1
ATOM 2040 O O . ARG A 1 271 ? -1.780 -25.506 1.172 1.00 93.75 271 ARG A O 1
ATOM 2047 N N . SER A 1 272 ? 0.072 -24.833 0.080 1.00 94.88 272 SER A N 1
ATOM 2048 C CA . SER A 1 272 ? -0.422 -25.025 -1.292 1.00 94.88 272 SER A CA 1
ATOM 2049 C C . SER A 1 272 ? -1.848 -24.515 -1.537 1.00 94.88 272 SER A C 1
ATOM 2051 O O . SER A 1 272 ? -2.664 -25.231 -2.100 1.00 94.88 272 SER A O 1
ATOM 2053 N N . GLY A 1 273 ? -2.169 -23.293 -1.101 1.00 95.25 273 GLY A N 1
ATOM 2054 C CA . GLY A 1 273 ? -3.451 -22.648 -1.428 1.00 95.25 273 GLY A CA 1
ATOM 2055 C C . GLY A 1 273 ? -4.654 -23.061 -0.574 1.00 95.25 273 GLY A C 1
ATOM 2056 O O . GLY A 1 273 ? -5.763 -22.596 -0.835 1.00 95.25 273 GLY A O 1
ATOM 2057 N N . VAL A 1 274 ? -4.472 -23.901 0.448 1.00 97.88 274 VAL A N 1
ATOM 2058 C CA . VAL A 1 274 ? -5.533 -24.201 1.421 1.00 97.88 274 VAL A CA 1
ATOM 2059 C C . VAL A 1 274 ? -5.668 -23.052 2.420 1.00 97.88 274 VAL A C 1
ATOM 2061 O O . VAL A 1 274 ? -4.695 -22.681 3.084 1.00 97.88 274 VAL A O 1
ATOM 2064 N N . ILE A 1 275 ? -6.879 -22.512 2.544 1.00 98.06 275 ILE A N 1
ATOM 2065 C CA . ILE A 1 275 ? -7.214 -21.341 3.359 1.00 98.06 275 ILE A CA 1
ATOM 2066 C C . ILE A 1 275 ? -8.378 -21.688 4.282 1.00 98.06 275 ILE A C 1
ATOM 2068 O O . ILE A 1 275 ? -9.360 -22.300 3.867 1.00 98.06 275 ILE A O 1
ATOM 2072 N N . TYR A 1 276 ? -8.282 -21.256 5.532 1.00 98.19 276 TYR A N 1
ATOM 2073 C CA . TYR A 1 276 ? -9.369 -21.324 6.494 1.00 98.19 276 TYR A CA 1
ATOM 2074 C C . TYR A 1 276 ? -9.875 -19.928 6.821 1.00 98.19 276 TYR A C 1
ATOM 2076 O O . TYR A 1 276 ? -9.099 -18.974 6.904 1.00 98.19 276 TYR A O 1
ATOM 2084 N N . ALA A 1 277 ? -11.180 -19.821 7.045 1.00 98.12 277 ALA A N 1
ATOM 2085 C CA . ALA A 1 277 ? -11.812 -18.590 7.483 1.00 98.12 277 ALA A CA 1
ATOM 2086 C C . ALA A 1 277 ? -12.803 -18.868 8.611 1.00 98.12 277 ALA A C 1
ATOM 2088 O O . ALA A 1 277 ? -13.566 -19.833 8.562 1.00 98.12 277 ALA A O 1
ATOM 2089 N N . ILE A 1 278 ? -12.800 -18.012 9.627 1.00 98.25 278 ILE A N 1
ATOM 2090 C CA . ILE A 1 278 ? -13.719 -18.098 10.762 1.00 98.25 278 ILE A CA 1
ATOM 2091 C C . ILE A 1 278 ? -14.788 -17.029 10.591 1.00 98.25 278 ILE A C 1
ATOM 2093 O O . ILE A 1 278 ? -14.482 -15.836 10.514 1.00 98.25 278 ILE A O 1
ATOM 2097 N N . GLN A 1 279 ? -16.047 -17.448 10.533 1.00 97.88 279 GLN A N 1
ATOM 2098 C CA . GLN A 1 279 ? -17.179 -16.528 10.531 1.00 97.88 279 GLN A CA 1
ATOM 2099 C C . GLN A 1 279 ? -17.425 -15.948 11.934 1.00 97.88 279 GLN A C 1
ATOM 2101 O O . GLN A 1 279 ? -17.038 -16.564 12.930 1.00 97.88 279 GLN A O 1
ATOM 2106 N N . PRO A 1 280 ? -18.087 -14.780 12.044 1.00 96.44 280 PRO A N 1
ATOM 2107 C CA . PRO A 1 280 ? -18.434 -14.191 13.339 1.00 96.44 280 PRO A CA 1
ATOM 2108 C C . PRO A 1 280 ? -19.262 -15.119 14.242 1.00 96.44 280 PRO A C 1
ATOM 2110 O O . PRO A 1 280 ? -19.109 -15.078 15.458 1.00 96.44 280 PRO A O 1
ATOM 2113 N N . ASP A 1 281 ? -20.086 -15.992 13.653 1.00 96.31 281 ASP A N 1
ATOM 2114 C CA . ASP A 1 281 ? -20.884 -17.005 14.362 1.00 96.31 281 ASP A CA 1
ATOM 2115 C C . ASP A 1 281 ? -20.066 -18.237 14.809 1.00 96.31 281 ASP A C 1
ATOM 2117 O O . ASP A 1 281 ? -20.593 -19.153 15.440 1.00 96.31 281 ASP A O 1
ATOM 2121 N N . GLY A 1 282 ? -18.766 -18.270 14.506 1.00 97.25 282 GLY A N 1
ATOM 2122 C CA . GLY A 1 282 ? -17.853 -19.328 14.921 1.00 97.25 282 GLY A CA 1
ATOM 2123 C C . GLY A 1 282 ? -17.831 -20.554 14.020 1.00 97.25 282 GLY A C 1
ATOM 2124 O O . GLY A 1 282 ? -17.232 -21.561 14.413 1.00 97.25 282 GLY A O 1
ATOM 2125 N N . LYS A 1 283 ? -18.438 -20.507 12.830 1.00 98.56 283 LYS A N 1
ATOM 2126 C CA . LYS A 1 283 ? -18.192 -21.524 11.800 1.00 98.56 283 LYS A CA 1
ATOM 2127 C C . LYS A 1 283 ? -16.762 -21.414 11.281 1.00 98.56 283 LYS A C 1
ATOM 2129 O O . LYS A 1 283 ? -16.303 -20.328 10.925 1.00 98.56 283 LYS A O 1
ATOM 2134 N N . LEU A 1 284 ? -16.081 -22.553 11.213 1.00 98.38 284 LEU A N 1
ATOM 2135 C CA . LEU A 1 284 ? -14.797 -22.696 10.538 1.00 98.38 284 LEU A CA 1
ATOM 2136 C C . LEU A 1 284 ? -15.053 -23.210 9.124 1.00 98.38 284 LEU A C 1
ATOM 2138 O O . LEU A 1 284 ? -15.582 -24.309 8.937 1.00 98.38 284 LEU A O 1
ATOM 2142 N N . LEU A 1 285 ? -14.674 -22.404 8.142 1.00 98.69 285 LEU A N 1
ATOM 2143 C CA . LEU A 1 285 ? -14.794 -22.720 6.729 1.00 98.69 285 LEU A CA 1
ATOM 2144 C C . LEU A 1 285 ? -13.426 -23.081 6.160 1.00 98.69 285 LEU A C 1
ATOM 2146 O O . LEU A 1 285 ? -12.438 -22.399 6.426 1.00 98.69 285 LEU A O 1
ATOM 2150 N N . TRP A 1 286 ? -13.399 -24.133 5.355 1.00 98.38 286 TRP A N 1
ATOM 2151 C CA . TRP A 1 286 ? -12.267 -24.567 4.553 1.00 98.38 286 TRP A CA 1
ATOM 2152 C C . TRP A 1 286 ? -12.468 -24.151 3.096 1.00 98.38 286 TRP A C 1
ATOM 2154 O O . TRP A 1 286 ? -13.556 -24.316 2.535 1.00 98.38 286 TRP A O 1
ATOM 2164 N N . TYR A 1 287 ? -11.399 -23.648 2.491 1.00 98.50 287 TYR A N 1
ATOM 2165 C CA . TYR A 1 287 ? -11.297 -23.293 1.084 1.00 98.50 287 TYR A CA 1
ATOM 2166 C C . TYR A 1 287 ? -10.012 -23.873 0.508 1.00 98.50 287 TYR A C 1
ATOM 2168 O O . TYR A 1 287 ? -8.972 -23.899 1.172 1.00 98.50 287 TYR A O 1
ATOM 2176 N N . TYR A 1 288 ? -10.052 -24.240 -0.765 1.00 98.19 288 TYR A N 1
ATOM 2177 C CA . TYR A 1 288 ? -8.853 -24.570 -1.518 1.00 98.19 288 TYR A CA 1
ATOM 2178 C C . TYR A 1 288 ? -8.795 -23.765 -2.810 1.00 98.19 288 TYR A C 1
ATOM 2180 O O . TYR A 1 288 ? -9.585 -23.984 -3.727 1.00 98.19 288 TYR A O 1
ATOM 2188 N N . HIS A 1 289 ? -7.843 -22.835 -2.874 1.00 98.38 289 HIS A N 1
ATOM 2189 C CA . HIS A 1 289 ? -7.533 -22.081 -4.080 1.00 98.38 289 HIS A CA 1
ATOM 2190 C C . HIS A 1 289 ? -6.719 -22.967 -5.025 1.00 98.38 289 HIS A C 1
ATOM 2192 O O . HIS A 1 289 ? -5.505 -23.083 -4.887 1.00 98.38 289 HIS A O 1
ATOM 2198 N N . GLN A 1 290 ? -7.371 -23.618 -5.983 1.00 98.25 290 GLN A N 1
ATOM 2199 C CA . GLN A 1 290 ? -6.710 -24.518 -6.934 1.00 98.25 290 GLN A CA 1
ATOM 2200 C C . GLN A 1 290 ? -5.755 -23.758 -7.865 1.00 98.25 290 GLN A C 1
ATOM 2202 O O . GLN A 1 290 ? -4.718 -24.292 -8.249 1.00 98.25 290 GLN A O 1
ATOM 2207 N N . GLY A 1 291 ? -6.058 -22.491 -8.160 1.00 97.06 291 GLY A N 1
ATOM 2208 C CA . GLY A 1 291 ? -5.209 -21.593 -8.944 1.00 97.06 291 GLY A CA 1
ATOM 2209 C C . GLY A 1 291 ? -4.064 -20.935 -8.168 1.00 97.06 291 GLY A C 1
ATOM 2210 O O . GLY A 1 291 ? -3.454 -19.994 -8.664 1.00 97.06 291 GLY A O 1
ATOM 2211 N N . TRP A 1 292 ? -3.725 -21.394 -6.958 1.00 97.62 292 TRP A N 1
ATOM 2212 C CA . TRP A 1 292 ? -2.747 -20.721 -6.090 1.00 97.62 292 TRP A CA 1
ATOM 2213 C C . TRP A 1 292 ? -1.352 -20.511 -6.696 1.00 97.62 292 TRP A C 1
ATOM 2215 O O . TRP A 1 292 ? -0.640 -19.619 -6.244 1.00 97.62 292 TRP A O 1
ATOM 2225 N N . GLN A 1 293 ? -0.950 -21.297 -7.698 1.00 96.38 293 GLN A N 1
ATOM 2226 C CA . GLN A 1 293 ? 0.360 -21.160 -8.347 1.00 96.38 293 GLN A CA 1
ATOM 2227 C C . GLN A 1 293 ? 0.395 -20.069 -9.425 1.00 96.38 293 GLN A C 1
ATOM 2229 O O . GLN A 1 293 ? 1.468 -19.539 -9.711 1.00 96.38 293 GLN A O 1
ATOM 2234 N N . ASN A 1 294 ? -0.752 -19.749 -10.029 1.00 94.81 294 ASN A N 1
ATOM 2235 C CA . ASN A 1 294 ? -0.851 -18.862 -11.193 1.00 94.81 294 ASN A CA 1
ATOM 2236 C C . ASN A 1 294 ? -1.866 -17.718 -11.028 1.00 94.81 294 ASN A C 1
ATOM 2238 O O . ASN A 1 294 ? -2.010 -16.922 -11.949 1.00 94.81 294 ASN A O 1
ATOM 2242 N N . GLY A 1 295 ? -2.557 -17.658 -9.887 1.00 96.12 295 GLY A N 1
ATOM 2243 C CA . GLY A 1 295 ? -3.535 -16.630 -9.538 1.00 96.12 295 GLY A CA 1
ATOM 2244 C C . GLY A 1 295 ? -4.862 -16.717 -10.300 1.00 96.12 295 GLY A C 1
ATOM 2245 O O . GLY A 1 295 ? -5.650 -15.776 -10.287 1.00 96.12 295 GLY A O 1
ATOM 2246 N N . THR A 1 296 ? -5.160 -17.854 -10.938 1.00 97.19 296 THR A N 1
ATOM 2247 C CA . THR A 1 296 ? -6.482 -18.084 -11.545 1.00 97.19 296 THR A CA 1
ATOM 2248 C C . THR A 1 296 ? -7.556 -18.271 -10.476 1.00 97.19 296 THR A C 1
ATOM 2250 O O . THR A 1 296 ? -7.361 -19.007 -9.516 1.00 97.19 296 THR A O 1
ATOM 2253 N N . GLN A 1 297 ? -8.727 -17.658 -10.655 1.00 96.94 297 GLN A N 1
ATOM 2254 C CA . GLN A 1 297 ? -9.846 -17.759 -9.712 1.00 96.94 297 GLN A CA 1
ATOM 2255 C C . GLN A 1 297 ? -10.553 -19.133 -9.787 1.00 96.94 297 GLN A C 1
ATOM 2257 O O . GLN A 1 297 ? -11.709 -19.234 -10.190 1.00 96.94 297 GLN A O 1
ATOM 2262 N N . SER A 1 298 ? -9.861 -20.204 -9.393 1.00 97.94 298 SER A N 1
ATOM 2263 C CA . SER A 1 298 ? -10.390 -21.575 -9.329 1.00 97.94 298 SER A CA 1
ATOM 2264 C C . SER A 1 298 ? -10.391 -22.076 -7.892 1.00 97.94 298 SER A C 1
ATOM 2266 O O . SER A 1 298 ? -9.351 -22.058 -7.228 1.00 97.94 298 SER A O 1
ATOM 2268 N N . TRP A 1 299 ? -11.541 -22.550 -7.414 1.00 98.25 299 TRP A N 1
ATOM 2269 C CA . TRP A 1 299 ? -11.746 -22.890 -6.008 1.00 98.25 299 TRP A CA 1
ATOM 2270 C C . TRP A 1 299 ? -12.491 -24.207 -5.815 1.00 98.25 299 TRP A C 1
ATOM 2272 O O . TRP A 1 299 ? -13.436 -24.513 -6.537 1.00 98.25 299 TRP A O 1
ATOM 2282 N N . ALA A 1 300 ? -12.119 -24.922 -4.754 1.00 98.25 300 ALA A N 1
ATOM 2283 C CA . ALA A 1 300 ? -12.976 -25.899 -4.098 1.00 98.25 300 ALA A CA 1
ATOM 2284 C C . ALA A 1 300 ? -13.431 -25.361 -2.728 1.00 98.25 300 ALA A C 1
ATOM 2286 O O . ALA A 1 300 ? -12.653 -24.731 -2.003 1.00 98.25 300 ALA A O 1
ATOM 2287 N N . GLY A 1 301 ? -14.691 -25.628 -2.374 1.00 96.00 301 GLY A N 1
ATOM 2288 C CA . GLY A 1 301 ? -15.359 -25.039 -1.210 1.00 96.00 301 GLY A CA 1
ATOM 2289 C C . GLY A 1 301 ? -16.100 -23.728 -1.530 1.00 96.00 301 GLY A C 1
ATOM 2290 O O . GLY A 1 301 ? -16.237 -23.380 -2.703 1.00 96.00 301 GLY A O 1
ATOM 2291 N N . PRO A 1 302 ? -16.602 -23.002 -0.512 1.00 96.88 302 PRO A N 1
ATOM 2292 C CA . PRO A 1 302 ? -16.417 -23.251 0.921 1.00 96.88 302 PRO A CA 1
ATOM 2293 C C . PRO A 1 302 ? -17.030 -24.560 1.417 1.00 96.88 302 PRO A C 1
ATOM 2295 O O . PRO A 1 302 ? -18.128 -24.931 1.012 1.00 96.88 302 PRO A O 1
ATOM 2298 N N . VAL A 1 303 ? -16.359 -25.209 2.369 1.00 98.50 303 VAL A N 1
ATOM 2299 C CA . VAL A 1 303 ? -16.925 -26.310 3.165 1.00 98.50 303 VAL A CA 1
ATOM 2300 C C . VAL A 1 303 ? -16.849 -25.935 4.637 1.00 98.50 303 VAL A C 1
ATOM 2302 O O . VAL A 1 303 ? -15.781 -25.585 5.132 1.00 98.50 303 VAL A O 1
ATOM 2305 N N . GLN A 1 304 ? -17.965 -26.012 5.361 1.00 98.44 304 GLN A N 1
ATOM 2306 C CA . GLN A 1 304 ? -17.930 -25.881 6.816 1.00 98.44 304 GLN A CA 1
ATOM 2307 C C . GLN A 1 304 ? -17.328 -27.151 7.421 1.00 98.44 304 GLN A C 1
ATOM 2309 O O . GLN A 1 304 ? -17.868 -28.240 7.252 1.00 98.44 304 GLN A O 1
ATOM 2314 N N . VAL A 1 305 ? -16.225 -26.999 8.149 1.00 98.19 305 VAL A N 1
ATOM 2315 C CA . VAL A 1 305 ? -15.459 -28.114 8.735 1.00 98.19 305 VAL A CA 1
ATOM 2316 C C . VAL A 1 305 ? -15.401 -28.061 10.262 1.00 98.19 305 VAL A C 1
ATOM 2318 O O . VAL A 1 305 ? -14.824 -28.938 10.895 1.00 98.19 305 VAL A O 1
ATOM 2321 N N . GLY A 1 306 ? -16.010 -27.046 10.877 1.00 97.62 306 GLY A N 1
ATOM 2322 C CA . GLY A 1 306 ? -16.115 -26.953 12.328 1.00 97.62 306 GLY A CA 1
ATOM 2323 C C . GLY A 1 306 ? -17.042 -25.838 12.801 1.00 97.62 306 GLY A C 1
ATOM 2324 O O . GLY A 1 306 ? -17.464 -24.978 12.027 1.00 97.62 306 GLY A O 1
ATOM 2325 N N . THR A 1 307 ? -17.340 -25.851 14.098 1.00 97.56 307 THR A N 1
ATOM 2326 C CA . THR A 1 307 ? -18.166 -24.865 14.816 1.00 97.56 307 THR A CA 1
ATOM 2327 C C . THR A 1 307 ? -17.524 -24.518 16.160 1.00 97.56 307 THR A C 1
ATOM 2329 O O . THR A 1 307 ? -16.669 -25.260 16.636 1.00 97.56 307 THR A O 1
ATOM 2332 N N . GLY A 1 308 ? -17.950 -23.422 16.796 1.00 96.25 308 GLY A N 1
ATOM 2333 C CA . GLY A 1 308 ? -17.462 -23.025 18.125 1.00 96.25 308 GLY A CA 1
ATOM 2334 C C . GLY A 1 308 ? -16.163 -22.214 18.115 1.00 96.25 308 GLY A C 1
ATOM 2335 O O . GLY A 1 308 ? -15.555 -22.010 19.160 1.00 96.25 308 GLY A O 1
ATOM 2336 N N . TRP A 1 309 ? -15.744 -21.704 16.956 1.00 97.25 309 TRP A N 1
ATOM 2337 C CA . TRP A 1 309 ? -14.479 -20.979 16.803 1.00 97.25 309 TRP A CA 1
ATOM 2338 C C . TRP A 1 309 ? -14.574 -19.475 17.106 1.00 97.25 309 TRP A C 1
ATOM 2340 O O . TRP A 1 309 ? -13.581 -18.754 17.016 1.00 97.25 309 TRP A O 1
ATOM 2350 N N . ALA A 1 310 ? -15.762 -18.987 17.481 1.00 93.06 310 ALA A N 1
ATOM 2351 C CA . ALA A 1 310 ? -16.039 -17.561 17.644 1.00 93.06 310 ALA A CA 1
ATOM 2352 C C . ALA A 1 310 ? -15.226 -16.908 18.765 1.00 93.06 310 ALA A C 1
ATOM 2354 O O . ALA A 1 310 ? -14.901 -15.733 18.649 1.00 93.06 310 ALA A O 1
ATOM 2355 N N . ASN A 1 311 ? -14.869 -17.638 19.826 1.00 92.56 311 ASN A N 1
ATOM 2356 C CA . ASN A 1 311 ? -14.339 -17.041 21.060 1.00 92.56 311 ASN A CA 1
ATOM 2357 C C . ASN A 1 311 ? -12.834 -17.233 21.264 1.00 92.56 311 ASN A C 1
ATOM 2359 O O . ASN A 1 311 ? -12.299 -16.769 22.264 1.00 92.56 311 ASN A O 1
ATOM 2363 N N . PHE A 1 312 ? -12.127 -17.853 20.318 1.00 92.44 312 PHE A N 1
ATOM 2364 C CA . PHE A 1 312 ? -10.671 -17.918 20.397 1.00 92.44 312 PHE A CA 1
ATOM 2365 C C . PHE A 1 312 ? -10.054 -16.520 20.257 1.00 92.44 312 PHE A C 1
ATOM 2367 O O . PHE A 1 312 ? -10.499 -15.697 19.441 1.00 92.44 312 PHE A O 1
ATOM 2374 N N . LYS A 1 313 ? -9.010 -16.275 21.051 1.00 92.12 313 LYS A N 1
ATOM 2375 C CA . LYS A 1 313 ? -8.160 -15.081 20.993 1.00 92.12 313 LYS A CA 1
ATOM 2376 C C . LYS A 1 313 ? -7.261 -15.101 19.758 1.00 92.12 313 LYS A C 1
ATOM 2378 O O . LYS A 1 313 ? -7.063 -14.072 19.126 1.00 92.12 313 LYS A O 1
ATOM 2383 N N . SER A 1 314 ? -6.730 -16.273 19.418 1.00 92.56 314 SER A N 1
ATOM 2384 C CA . SER A 1 314 ? -5.919 -16.500 18.221 1.00 92.56 314 SER A CA 1
ATOM 2385 C C . SER A 1 314 ? -6.137 -17.914 17.699 1.00 92.56 314 SER A C 1
ATOM 2387 O O . SER A 1 314 ? -6.343 -18.837 18.490 1.00 92.56 314 SER A O 1
ATOM 2389 N N . VAL A 1 315 ? -6.097 -18.072 16.377 1.00 95.00 315 VAL A N 1
ATOM 2390 C CA . VAL A 1 315 ? -6.184 -19.362 15.688 1.00 95.00 315 VAL A CA 1
ATOM 2391 C C . VAL A 1 315 ? -5.134 -19.385 14.586 1.00 95.00 315 VAL A C 1
ATOM 2393 O O . VAL A 1 315 ? -5.027 -18.431 13.818 1.00 95.00 315 VAL A O 1
ATOM 2396 N N . PHE A 1 316 ? -4.356 -20.460 14.523 1.00 93.50 316 PHE A N 1
ATOM 2397 C CA . PHE A 1 316 ? -3.279 -20.645 13.552 1.00 93.50 316 PHE A CA 1
ATOM 2398 C C . PHE A 1 316 ? -3.110 -22.131 13.232 1.00 93.50 316 PHE A C 1
ATOM 2400 O O . PHE A 1 316 ? -3.625 -22.997 13.942 1.00 93.50 316 PHE A O 1
ATOM 2407 N N . ALA A 1 317 ? -2.408 -22.439 12.145 1.00 94.06 317 ALA A N 1
ATOM 2408 C CA . ALA A 1 317 ? -2.325 -23.799 11.637 1.00 94.06 317 ALA A CA 1
ATOM 2409 C C . ALA A 1 317 ? -0.924 -24.179 11.159 1.00 94.06 317 ALA A C 1
ATOM 2411 O O . ALA A 1 317 ? -0.120 -23.336 10.767 1.00 94.06 317 ALA A O 1
ATOM 2412 N N . THR A 1 318 ? -0.657 -25.482 11.179 1.00 92.94 318 THR A N 1
ATOM 2413 C CA . THR A 1 318 ? 0.528 -26.079 10.550 1.00 92.94 318 THR A CA 1
ATOM 2414 C C . THR A 1 318 ? 0.297 -26.293 9.055 1.00 92.94 318 THR A C 1
ATOM 2416 O O . THR A 1 318 ? -0.830 -26.238 8.558 1.00 92.94 318 THR A O 1
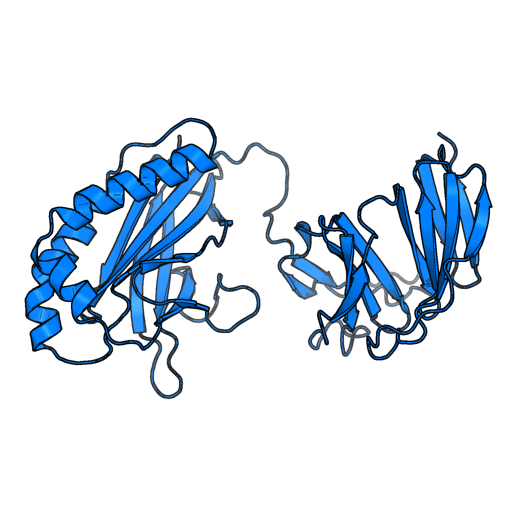ATOM 2419 N N . SER A 1 319 ? 1.362 -26.633 8.329 1.00 89.00 319 SER A N 1
ATOM 2420 C CA . SER A 1 319 ? 1.290 -26.993 6.908 1.00 89.00 319 SER A CA 1
ATOM 2421 C C . SER A 1 319 ? 0.452 -28.246 6.614 1.00 89.00 319 SER A C 1
ATOM 2423 O O . SER A 1 319 ? 0.023 -28.413 5.476 1.00 89.00 319 SER A O 1
ATOM 2425 N N . ASN A 1 320 ? 0.186 -29.095 7.613 1.00 89.00 320 ASN A N 1
ATOM 2426 C CA . ASN A 1 320 ? -0.533 -30.365 7.458 1.00 89.00 320 ASN A CA 1
ATOM 2427 C C . ASN A 1 320 ? -1.992 -30.294 7.946 1.00 89.00 320 ASN A C 1
ATOM 2429 O O . ASN A 1 320 ? -2.587 -31.318 8.264 1.00 89.00 320 ASN A O 1
ATOM 2433 N N . GLY A 1 321 ? -2.571 -29.091 8.046 1.00 87.12 321 GLY A N 1
ATOM 2434 C CA . GLY A 1 321 ? -3.985 -28.915 8.400 1.00 87.12 321 GLY A CA 1
ATOM 2435 C C . GLY A 1 321 ? -4.313 -29.105 9.885 1.00 87.12 321 GLY A C 1
ATOM 2436 O O . GLY A 1 321 ? -5.484 -29.165 10.241 1.00 87.12 321 GLY A O 1
ATOM 2437 N N . ILE A 1 322 ? -3.306 -29.170 10.761 1.00 95.44 322 ILE A N 1
ATOM 2438 C CA . ILE A 1 322 ? -3.515 -29.167 12.217 1.00 95.44 322 ILE A CA 1
ATOM 2439 C C . ILE A 1 322 ? -3.736 -27.723 12.668 1.00 95.44 322 ILE A C 1
ATOM 2441 O O . ILE A 1 322 ? -2.869 -26.880 12.424 1.00 95.44 322 ILE A O 1
ATOM 2445 N N . ILE A 1 323 ? -4.871 -27.453 13.316 1.00 96.56 323 ILE A N 1
ATOM 2446 C CA . ILE A 1 323 ? -5.309 -26.115 13.736 1.00 96.56 323 ILE A CA 1
ATOM 2447 C C . ILE A 1 323 ? -5.260 -26.017 15.263 1.00 96.56 323 ILE A C 1
ATOM 2449 O O . ILE A 1 323 ? -5.809 -26.868 15.962 1.00 96.56 323 ILE A O 1
ATOM 2453 N N . TYR A 1 324 ? -4.637 -24.955 15.769 1.00 96.25 324 TYR A N 1
ATOM 2454 C CA . TYR A 1 324 ? -4.544 -24.630 17.190 1.00 96.25 324 TYR A CA 1
ATOM 2455 C C . TYR A 1 324 ? -5.343 -23.364 17.485 1.00 96.25 324 TYR A C 1
ATOM 2457 O O . TYR A 1 324 ? -5.308 -22.405 16.713 1.00 96.25 324 TYR A O 1
ATOM 2465 N N . GLY A 1 325 ? -6.044 -23.355 18.617 1.00 95.81 325 GLY A N 1
ATOM 2466 C CA . GLY A 1 325 ? -6.778 -22.199 19.119 1.00 95.81 325 GLY A CA 1
ATOM 2467 C C . GLY A 1 325 ? -6.334 -21.850 20.535 1.00 95.81 325 GLY A C 1
ATOM 2468 O O . GLY A 1 325 ? -6.187 -22.734 21.377 1.00 95.81 325 GLY A O 1
ATOM 2469 N N . ILE A 1 326 ? -6.127 -20.561 20.797 1.00 93.38 326 ILE A N 1
ATOM 2470 C CA . ILE A 1 326 ? -5.849 -20.036 22.138 1.00 93.38 326 ILE A CA 1
ATOM 2471 C C . ILE A 1 326 ? -7.154 -19.488 22.702 1.00 93.38 326 ILE A C 1
ATOM 2473 O O . ILE A 1 326 ? -7.716 -18.535 22.152 1.00 93.38 326 ILE A O 1
ATOM 2477 N N . ASN A 1 327 ? -7.647 -20.110 23.772 1.00 86.12 327 ASN A N 1
ATOM 2478 C CA . ASN A 1 327 ? -8.786 -19.579 24.515 1.00 86.12 327 ASN A CA 1
ATOM 2479 C C . ASN A 1 327 ? -8.406 -18.259 25.215 1.00 86.12 327 ASN A C 1
ATOM 2481 O O . ASN A 1 327 ? -7.218 -18.044 25.459 1.00 86.12 327 ASN A O 1
ATOM 2485 N N . PRO A 1 328 ? -9.385 -17.371 25.470 1.00 78.88 328 PRO A N 1
ATOM 2486 C CA . PRO A 1 328 ? -9.167 -16.064 26.090 1.00 78.88 328 PRO A CA 1
ATOM 2487 C C . PRO A 1 328 ? -8.318 -16.078 27.359 1.00 78.88 328 PRO A C 1
ATOM 2489 O O . PRO A 1 328 ? -8.496 -17.013 28.174 1.00 78.88 328 PRO A O 1
#

Radius of gyration: 24.59 Å; Cα contacts (8 Å, |Δi|>4): 749; chains: 1; bounding box: 42×67×54 Å